Protein AF-A0A0K8QQX6-F1 (afdb_monomer)

Radius of gyration: 25.92 Å; Cα contacts (8 Å, |Δi|>4): 517; chains: 1; bounding box: 96×65×53 Å

pLDDT: mean 79.43, std 15.46, range [36.5, 96.12]

Foldseek 3Di:
DDDDDDDDDDDDDDDDDDDDWDKDFDADPLRFGQFIAGPVRDTPDGWDADLLFDTDPDQDDAQQGPSRFTQDSVVRWTCLAVFTHRSVVQWTPDFQLADQDPVVRPCPPRTHAQSVRSVVGHDNRSADPAEDDDPVSSVLVVVLLVLLCVFPLSVVLSVVNRPASAHEYEYEQPPPPAWAKDAPDDVCPPQLAGSYMYIHFHQPDQADAQFPVGDRGDHRSLRVQLRSQSRVCNRVRNADPACPPLDAQAAGSNRPRSLVSSQSSCVRVVHGHHRHDRHDDD

Sequence (282 aa):
MRTGIVFALLASAASFVRAETVVYYHTDALGSPVAVTDANRNVIERTRYAPYGDTLNRPLHEGPGYTGHVTDATTGLIYMQQRYYDPTLGLFLSVDPVAVDGKIGTNFNRYWYANENPYRFTDPDGRRIVVNGTDDFKKKAQADIKKIAEGRGGKVLVEKLEATKNIILITQDSNHDGNSTQASEGPSLNGGLGKGSTVSYDPESKVGGKDANGSRVRPAYVGLAHELGHARAIDIGRQSYDMGSGKPGTTPPSEIHSMANENMVRQEQNLPVRPSYYDDGH

Organism: NCBI:txid1475481

InterPro domains:
  IPR022385 Rhs repeat-associated core [TIGR03696] (49-126)
  IPR028208 Effector protein NleD-like [PF14891] (127-242)
  IPR050708 Type VI secretion system VgrG/RHS [PTHR32305] (20-210)
  IPR056823 Teneurin-like, YD-shell [PF25023] (19-118)

Secondary structure (DS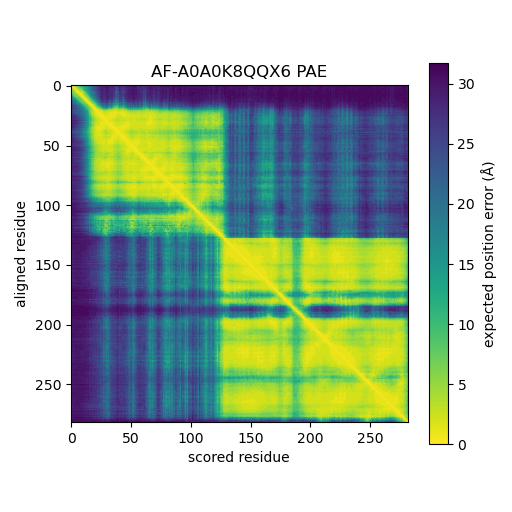SP, 8-state):
--PPPP----------------EEEEE-TTS-EEEEEETT--EEEE--B-TTS-B-SS---SEE-GGGPEEETTTTEEE-SSSEEETTTTEESS--SSPPBTTTTB-SSTTBSGGG-TTT---SSSS-EEEES-HHHHHHHHHHHHHHTTSHHHHHHHHHHHT-SSEEEEEE-SS-S--EEEESSGGGGTTS--SEEEEEE-TT--B-S--TTS--B--HHHHHHHHHHHHHHHHTT------TT--TT---TTTHHHHHHHHHHHHHTTPPP---SS----

Mean predicted aligned error: 15.2 Å

Nearest PDB structures (foldseek):
  6h6e-assembly1_F  TM=8.304E-01  e=2.259E-07  Photorhabdus luminescens
  8qja-assembly1_A  TM=8.512E-01  e=4.390E-06  Advenella mimigardefordensis DPN7
  8qja-assembly4_D  TM=8.651E-01  e=9.806E-06  Advenella mimigardefordensis DPN7
  8r54-assembly1_A  TM=8.198E-01  e=7.658E-06  Mus musculus
  6ske-assembly2_C  TM=8.025E-01  e=1.421E-05  Gallus gallus

Structure (mmCIF, N/CA/C/O backbone):
data_AF-A0A0K8QQX6-F1
#
_entry.id   AF-A0A0K8QQX6-F1
#
loop_
_atom_site.group_PDB
_atom_site.id
_atom_site.type_symbol
_atom_site.label_atom_id
_atom_site.label_alt_id
_atom_site.label_comp_id
_atom_site.label_asym_id
_atom_site.label_entity_id
_atom_site.label_seq_id
_atom_site.pdbx_PDB_ins_code
_atom_site.Cartn_x
_atom_site.Cartn_y
_atom_site.Cartn_z
_atom_site.occupancy
_atom_site.B_iso_or_equiv
_atom_site.auth_seq_id
_atom_site.auth_comp_id
_atom_site.auth_asym_id
_atom_site.auth_atom_id
_atom_site.pdbx_PDB_model_num
ATOM 1 N N . MET A 1 1 ? -75.236 41.330 -17.932 1.00 39.31 1 MET A N 1
ATOM 2 C CA . MET A 1 1 ? -73.907 41.583 -17.335 1.00 39.31 1 MET A CA 1
ATOM 3 C C . MET A 1 1 ? -73.501 40.338 -16.560 1.00 39.31 1 MET A C 1
ATOM 5 O O . MET A 1 1 ? -74.197 39.988 -15.620 1.00 39.31 1 MET A O 1
ATOM 9 N N . ARG A 1 2 ? -72.477 39.602 -17.010 1.00 38.75 2 ARG A N 1
ATOM 10 C CA . ARG A 1 2 ? -71.940 38.425 -16.304 1.00 38.75 2 ARG A CA 1
ATOM 11 C C . ARG A 1 2 ? -70.559 38.792 -15.766 1.00 38.75 2 ARG A C 1
ATOM 13 O O . ARG A 1 2 ? -69.633 38.966 -16.549 1.00 38.75 2 ARG A O 1
ATOM 20 N N . THR A 1 3 ? -70.449 38.951 -14.456 1.00 42.06 3 THR A N 1
ATOM 21 C CA . THR A 1 3 ? -69.189 39.104 -13.723 1.00 42.06 3 THR A CA 1
ATOM 22 C C . THR A 1 3 ? -68.613 37.713 -13.454 1.00 42.06 3 THR A C 1
ATOM 24 O O . THR A 1 3 ? -69.245 36.896 -12.790 1.00 42.06 3 THR A O 1
ATOM 27 N N . GLY A 1 4 ? -67.443 37.418 -14.022 1.00 39.81 4 GLY A N 1
ATOM 28 C CA . GLY A 1 4 ? -66.688 36.193 -13.750 1.00 39.81 4 GLY A CA 1
ATOM 29 C C . GLY A 1 4 ? -65.747 36.397 -12.565 1.00 39.81 4 GLY A C 1
ATOM 30 O O . GLY A 1 4 ? -64.998 37.370 -12.538 1.00 39.81 4 GLY A O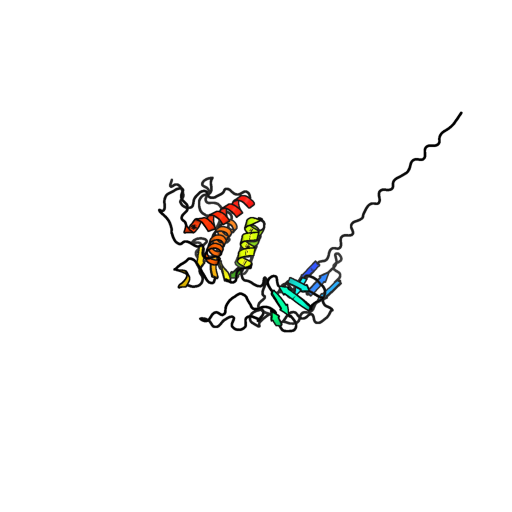 1
ATOM 31 N N . ILE A 1 5 ? -65.790 35.489 -11.591 1.00 45.38 5 ILE A N 1
ATOM 32 C CA . ILE A 1 5 ? -64.845 35.425 -10.471 1.00 45.38 5 ILE A CA 1
ATOM 33 C C . ILE A 1 5 ? -63.716 34.472 -10.875 1.00 45.38 5 ILE A C 1
ATOM 35 O O . ILE A 1 5 ? -63.972 33.319 -11.219 1.00 45.38 5 ILE A O 1
ATOM 39 N N . VAL A 1 6 ? -62.473 34.954 -10.845 1.00 40.66 6 VAL A N 1
ATOM 40 C CA . VAL A 1 6 ? -61.264 34.148 -11.065 1.00 40.66 6 VAL A CA 1
ATOM 41 C C . VAL A 1 6 ? -60.786 33.623 -9.711 1.00 40.66 6 VAL A C 1
ATOM 43 O O . VAL A 1 6 ? -60.445 34.411 -8.832 1.00 40.66 6 VAL A O 1
ATOM 46 N N . PHE A 1 7 ? -60.752 32.301 -9.537 1.00 44.19 7 PHE A N 1
ATOM 47 C CA . PHE A 1 7 ? -60.080 31.654 -8.408 1.00 44.19 7 PHE A CA 1
ATOM 48 C C . PHE A 1 7 ? -58.602 31.451 -8.760 1.00 44.19 7 PHE A C 1
ATOM 50 O O . PHE A 1 7 ? -58.276 30.674 -9.655 1.00 44.19 7 PHE A O 1
ATOM 57 N N . ALA A 1 8 ? -57.706 32.147 -8.060 1.00 48.91 8 ALA A N 1
ATOM 58 C CA . ALA A 1 8 ? -56.276 31.877 -8.124 1.00 48.91 8 ALA A CA 1
ATOM 59 C C . ALA A 1 8 ? -55.943 30.701 -7.191 1.00 48.91 8 ALA A C 1
ATOM 61 O O . ALA A 1 8 ? -56.131 30.787 -5.978 1.00 48.91 8 ALA A O 1
ATOM 62 N N . LEU A 1 9 ? -55.463 29.597 -7.764 1.00 45.00 9 LEU A N 1
ATOM 63 C CA . LEU A 1 9 ? -54.947 28.453 -7.017 1.00 45.00 9 LEU A CA 1
ATOM 64 C C . LEU A 1 9 ? -53.515 28.777 -6.558 1.00 45.00 9 LEU A C 1
ATOM 66 O O . LEU A 1 9 ? -52.594 28.838 -7.369 1.00 45.00 9 LEU A O 1
ATOM 70 N N . LEU A 1 10 ? -53.328 29.008 -5.258 1.00 49.44 10 LEU A N 1
ATOM 71 C CA . LEU A 1 10 ? -52.005 29.109 -4.639 1.00 49.44 10 LEU A CA 1
ATOM 72 C C . LEU A 1 10 ? -51.426 27.698 -4.478 1.00 49.44 10 LEU A C 1
ATOM 74 O O . LEU A 1 10 ? -51.828 26.947 -3.594 1.00 49.44 10 LEU A O 1
ATOM 78 N N . ALA A 1 11 ? -50.478 27.337 -5.340 1.00 54.88 11 ALA A N 1
ATOM 79 C CA . ALA A 1 11 ? -49.645 26.157 -5.148 1.00 54.88 11 ALA A CA 1
ATOM 80 C C . ALA A 1 11 ? -48.600 26.456 -4.059 1.00 54.88 11 ALA A C 1
ATOM 82 O O . ALA A 1 11 ? -47.677 27.240 -4.280 1.00 54.88 11 ALA A O 1
ATOM 83 N N . SER A 1 12 ? -48.736 25.856 -2.874 1.00 58.06 12 SER A N 1
ATOM 84 C CA . SER A 1 12 ? -47.686 25.909 -1.854 1.00 58.06 12 SER A CA 1
ATOM 85 C C . SER A 1 12 ? -46.542 24.975 -2.250 1.00 58.06 12 SER A C 1
ATOM 87 O O . SER A 1 12 ? -46.711 23.754 -2.264 1.00 58.06 12 SER A O 1
ATOM 89 N N . ALA A 1 13 ? -45.370 25.529 -2.551 1.00 59.47 13 ALA A N 1
ATOM 90 C CA . ALA A 1 13 ? -44.146 24.747 -2.648 1.00 59.47 13 ALA A CA 1
ATOM 91 C C . ALA A 1 13 ? -43.755 24.266 -1.239 1.00 59.47 13 ALA A C 1
ATOM 93 O O . ALA A 1 13 ? -43.436 25.075 -0.370 1.00 59.47 13 ALA A O 1
ATOM 94 N N . ALA A 1 14 ? -43.815 22.957 -0.993 1.00 59.31 14 ALA A N 1
ATOM 95 C CA . ALA A 1 14 ? -43.290 22.370 0.233 1.00 59.31 14 ALA A CA 1
ATOM 96 C C . ALA A 1 14 ? -41.757 22.343 0.157 1.00 59.31 14 ALA A C 1
ATOM 98 O O . ALA A 1 14 ? -41.178 21.649 -0.680 1.00 59.31 14 ALA A O 1
ATOM 99 N N . SER A 1 15 ? -41.094 23.106 1.023 1.00 61.47 15 SER A N 1
ATOM 100 C CA . SER A 1 15 ? -39.642 23.048 1.183 1.00 61.47 15 SER A CA 1
ATOM 101 C C . SER A 1 15 ? -39.258 21.742 1.879 1.00 61.47 15 SER A C 1
ATOM 103 O O . SER A 1 15 ? -39.590 21.536 3.045 1.00 61.47 15 SER A O 1
ATOM 105 N N . PHE A 1 16 ? -38.541 20.860 1.185 1.00 61.56 16 PHE A N 1
ATOM 106 C CA . PHE A 1 16 ? -37.921 19.694 1.810 1.00 61.56 16 PHE A CA 1
ATOM 107 C C . PHE A 1 16 ? -36.722 20.159 2.642 1.00 61.56 16 PHE A C 1
ATOM 109 O O . PHE A 1 16 ? -35.679 20.519 2.099 1.00 61.56 16 PHE A O 1
ATOM 116 N N . VAL A 1 17 ? -36.864 20.166 3.967 1.00 62.12 17 VAL A N 1
ATOM 117 C CA . VAL A 1 17 ? -35.729 20.368 4.873 1.00 62.12 17 VAL A CA 1
ATOM 118 C C . VAL A 1 17 ? -34.965 19.049 4.951 1.00 62.12 17 VAL A C 1
ATOM 120 O O . VAL A 1 17 ? -35.488 18.048 5.439 1.00 62.12 17 VAL A O 1
ATOM 123 N N . ARG A 1 18 ? -33.728 19.029 4.449 1.00 63.59 18 ARG A N 1
ATOM 124 C CA . ARG A 1 18 ? -32.828 17.886 4.618 1.00 63.59 18 ARG A CA 1
ATOM 125 C C . ARG A 1 18 ? -32.271 17.942 6.038 1.00 63.59 18 ARG A C 1
ATOM 127 O O . ARG A 1 18 ? -31.462 18.812 6.341 1.00 63.59 18 ARG A O 1
ATOM 134 N N . ALA A 1 19 ? -32.731 17.052 6.912 1.00 69.94 19 ALA A N 1
ATOM 135 C CA . ALA A 1 19 ? -32.110 16.877 8.217 1.00 69.94 19 ALA A CA 1
ATOM 136 C C . ALA A 1 19 ? -30.745 16.205 8.012 1.00 69.94 19 ALA A C 1
ATOM 138 O O . ALA A 1 19 ? -30.668 15.087 7.504 1.00 69.94 19 ALA A O 1
ATOM 139 N N . GLU A 1 20 ? -29.671 16.909 8.352 1.00 77.19 20 GLU A N 1
ATOM 140 C CA . GLU A 1 20 ? -28.314 16.372 8.340 1.00 77.19 20 GLU A CA 1
ATOM 141 C C . GLU A 1 20 ? -27.950 15.936 9.759 1.00 77.19 20 GLU A C 1
ATOM 143 O O . GLU A 1 20 ? -28.053 16.714 10.708 1.00 77.19 20 GLU A O 1
ATOM 148 N N . THR A 1 21 ? -27.567 14.671 9.922 1.00 83.31 21 THR A N 1
ATOM 149 C CA . THR A 1 21 ? -27.086 14.139 11.199 1.00 83.31 21 THR A CA 1
ATOM 150 C C . THR A 1 21 ? -25.583 13.947 11.100 1.00 83.31 21 THR A C 1
ATOM 152 O O . THR A 1 21 ? -25.110 13.122 10.322 1.00 83.31 21 THR A O 1
ATOM 155 N N . VAL A 1 22 ? -24.837 14.720 11.889 1.00 87.31 22 VAL A N 1
ATOM 156 C CA . VAL A 1 22 ? -23.378 14.623 11.977 1.00 87.31 22 VAL A CA 1
ATOM 157 C C . VAL A 1 22 ? -23.011 13.817 13.218 1.00 87.31 22 VAL A C 1
ATOM 159 O O . VAL A 1 22 ? -23.448 14.138 14.326 1.00 87.31 22 VAL A O 1
ATOM 162 N N . VAL A 1 23 ? -22.190 12.788 13.026 1.00 91.81 23 VAL A N 1
ATOM 163 C CA . VAL A 1 23 ? -21.609 11.974 14.097 1.00 91.81 23 VAL A CA 1
ATOM 164 C C . VAL A 1 23 ? -20.095 11.904 13.932 1.00 91.81 23 VAL A C 1
ATOM 166 O O . VAL A 1 23 ? -19.578 11.977 12.817 1.00 91.81 23 VAL A O 1
ATOM 169 N N . TYR A 1 24 ? -19.384 11.756 15.044 1.00 90.12 24 TYR A N 1
ATOM 170 C CA . TYR A 1 24 ? -17.928 11.660 15.078 1.00 90.12 24 TYR A CA 1
ATOM 171 C C . TYR A 1 24 ? -17.517 10.320 15.670 1.00 90.12 24 TYR A C 1
ATOM 173 O O . TYR A 1 24 ? -17.918 9.987 16.787 1.00 90.12 24 TYR A O 1
ATOM 181 N N . TYR A 1 25 ? -16.704 9.574 14.927 1.00 92.06 25 TYR A N 1
ATOM 182 C CA . TYR A 1 25 ? -16.152 8.296 15.357 1.00 92.06 25 TYR A CA 1
ATOM 183 C C . TYR A 1 25 ? -14.806 8.499 16.048 1.00 92.06 25 TYR A C 1
ATOM 185 O O . TYR A 1 25 ? -13.924 9.180 15.528 1.00 92.06 25 TYR A O 1
ATOM 193 N N . HIS A 1 26 ? -14.648 7.869 17.208 1.00 89.81 26 HIS A N 1
ATOM 194 C CA . HIS A 1 26 ? -13.404 7.828 17.970 1.00 89.81 26 HIS A CA 1
ATOM 195 C C . HIS A 1 26 ? -12.886 6.398 17.945 1.00 89.81 26 HIS A C 1
ATOM 197 O O . HIS A 1 26 ? -13.594 5.483 18.374 1.00 89.81 26 HIS A O 1
ATOM 203 N N . THR A 1 27 ? -11.675 6.201 17.434 1.00 90.19 27 THR A N 1
ATOM 204 C CA . THR A 1 27 ? -11.112 4.867 17.214 1.00 90.19 27 THR A CA 1
ATOM 205 C C . THR A 1 27 ? -10.043 4.509 18.238 1.00 90.19 27 THR A C 1
ATOM 207 O O . THR A 1 27 ? -9.415 5.384 18.836 1.00 90.19 27 THR A O 1
ATOM 210 N N . ASP A 1 28 ? -9.822 3.212 18.431 1.00 83.94 28 ASP A N 1
ATOM 211 C CA . ASP A 1 28 ? -8.623 2.706 19.096 1.00 83.94 28 ASP A CA 1
ATOM 212 C C . ASP A 1 28 ? -7.386 2.762 18.174 1.00 83.94 28 ASP A C 1
ATOM 214 O O . ASP A 1 28 ? -7.436 3.273 17.050 1.00 83.94 28 ASP A O 1
ATOM 218 N N . ALA A 1 29 ? -6.258 2.237 18.661 1.00 75.50 29 ALA A N 1
ATOM 219 C CA . ALA A 1 29 ? -4.993 2.197 17.926 1.00 75.50 29 ALA A CA 1
ATOM 220 C C . ALA A 1 29 ? -5.027 1.305 16.670 1.00 75.50 29 ALA A C 1
ATOM 222 O O . ALA A 1 29 ? -4.180 1.468 15.796 1.00 75.50 29 ALA A O 1
ATOM 223 N N . LEU A 1 30 ? -5.983 0.375 16.579 1.00 76.12 30 LEU A N 1
ATOM 224 C CA . LEU A 1 30 ? -6.175 -0.502 15.424 1.00 76.12 30 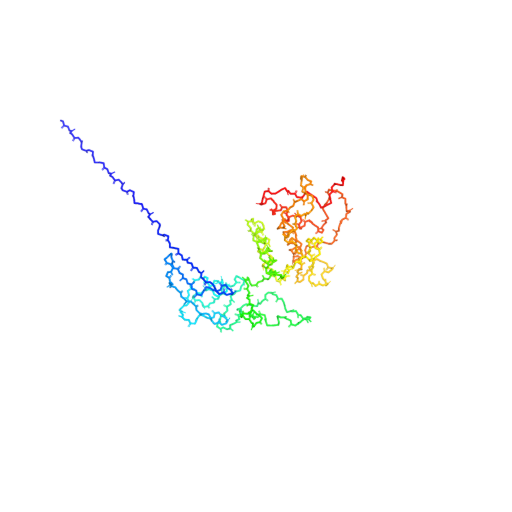LEU A CA 1
ATOM 225 C C . LEU A 1 30 ? -7.188 0.073 14.423 1.00 76.12 30 LEU A C 1
ATOM 227 O O . LEU A 1 30 ? -7.402 -0.521 13.371 1.00 76.12 30 LEU A O 1
ATOM 231 N N . GLY A 1 31 ? -7.812 1.214 14.737 1.00 83.56 31 GLY A N 1
ATOM 232 C CA . GLY A 1 31 ? -8.832 1.845 13.904 1.00 83.56 31 GLY A CA 1
ATOM 233 C C . GLY A 1 31 ? -10.264 1.395 14.206 1.00 83.56 31 GLY A C 1
ATOM 234 O O . GLY A 1 31 ? -11.183 1.824 13.513 1.00 83.56 31 GLY A O 1
ATOM 235 N N . SER A 1 32 ? -10.495 0.585 15.244 1.00 90.19 32 SER A N 1
ATOM 236 C CA . SER A 1 32 ? -11.846 0.144 15.615 1.00 90.19 32 SER A CA 1
ATOM 237 C C . SER A 1 32 ? -12.620 1.286 16.287 1.00 90.19 32 SER A C 1
ATOM 239 O O . SER A 1 32 ? -12.108 1.855 17.255 1.00 90.19 32 SER A O 1
ATOM 241 N N . PRO A 1 33 ? -13.855 1.626 15.872 1.00 93.12 33 PRO A N 1
ATOM 242 C CA . PRO A 1 33 ? -14.660 2.635 16.553 1.00 93.12 33 PRO A CA 1
ATOM 243 C C . PRO A 1 33 ? -15.066 2.192 17.963 1.00 93.12 33 PRO A C 1
ATOM 245 O O . PRO A 1 33 ? -15.843 1.251 18.130 1.00 93.12 33 PRO A O 1
ATOM 248 N N . VAL A 1 34 ? -14.562 2.887 18.984 1.00 94.81 34 VAL A N 1
ATOM 249 C CA . VAL A 1 34 ? -14.811 2.594 20.410 1.00 94.81 34 VAL A CA 1
ATOM 250 C C . VAL A 1 34 ? -15.771 3.583 21.067 1.00 94.81 34 VAL A C 1
ATOM 252 O O . VAL A 1 34 ? -16.354 3.285 22.114 1.00 94.81 34 VAL A O 1
ATOM 255 N N . ALA A 1 35 ? -15.975 4.752 20.459 1.00 94.06 35 ALA A N 1
ATOM 256 C CA . ALA A 1 35 ? -17.025 5.681 20.849 1.00 94.06 35 ALA A CA 1
ATOM 257 C C . ALA A 1 35 ? -17.548 6.469 19.645 1.00 94.06 35 ALA A C 1
ATOM 259 O O . ALA A 1 35 ? -16.798 6.765 18.715 1.00 94.06 35 ALA A O 1
ATOM 260 N N . VAL A 1 36 ? -18.819 6.860 19.707 1.00 93.38 36 VAL A N 1
ATOM 261 C CA . VAL A 1 36 ? -19.436 7.783 18.749 1.00 93.38 36 VAL A CA 1
ATOM 262 C C . VAL A 1 36 ? -20.033 8.952 19.517 1.00 93.38 36 VAL A C 1
ATOM 264 O O . VAL A 1 36 ? -20.685 8.751 20.546 1.00 93.38 36 VAL A O 1
ATOM 267 N N . THR A 1 37 ? -19.801 10.174 19.038 1.00 95.31 37 THR A N 1
ATOM 268 C CA . THR A 1 37 ? -20.383 11.393 19.617 1.00 95.31 37 THR A CA 1
ATOM 269 C C . THR A 1 37 ? -21.230 12.162 18.614 1.00 95.31 37 THR A C 1
ATOM 271 O O . THR A 1 37 ? -20.901 12.195 17.429 1.00 95.31 37 THR A O 1
ATOM 274 N N . ASP A 1 38 ? -22.283 12.822 19.092 1.00 95.12 38 ASP A N 1
ATOM 275 C CA . ASP A 1 38 ? -23.071 13.768 18.296 1.00 95.12 38 ASP A CA 1
ATOM 276 C C . ASP A 1 38 ? -22.352 15.126 18.121 1.00 95.12 38 ASP A C 1
ATOM 278 O O . ASP A 1 38 ? -21.269 15.366 18.669 1.00 95.12 38 ASP A O 1
ATOM 282 N N . ALA A 1 39 ? -22.971 16.047 17.375 1.00 93.50 39 ALA A N 1
ATOM 283 C CA . ALA A 1 39 ? -22.477 17.415 17.181 1.00 93.50 39 ALA A CA 1
ATOM 284 C C . ALA A 1 39 ? -22.345 18.240 18.476 1.00 93.50 39 ALA A C 1
ATOM 286 O O . ALA A 1 39 ? -21.553 19.181 18.531 1.00 93.50 39 ALA A O 1
ATOM 287 N N . ASN A 1 40 ? -23.066 17.864 19.532 1.00 93.94 40 ASN A N 1
ATOM 288 C CA . ASN A 1 40 ? -23.006 18.497 20.848 1.00 93.94 40 ASN A CA 1
ATOM 289 C C . ASN A 1 40 ? -21.967 17.838 21.771 1.00 93.94 40 ASN A C 1
ATOM 291 O O . ASN A 1 40 ? -21.861 18.219 22.936 1.00 93.94 40 ASN A O 1
ATOM 295 N N . ARG A 1 41 ? -21.165 16.895 21.250 1.00 91.88 41 ARG A N 1
ATOM 296 C CA . ARG A 1 41 ? -20.141 16.122 21.974 1.00 91.88 41 ARG A CA 1
ATOM 297 C C . ARG A 1 41 ? -20.713 15.151 23.008 1.00 91.88 41 ARG A C 1
ATOM 299 O O . ARG A 1 41 ? -19.963 14.649 23.848 1.00 91.88 41 ARG A O 1
ATOM 306 N N . ASN A 1 42 ? -22.005 14.844 22.946 1.00 95.56 42 ASN A N 1
ATOM 307 C CA . ASN A 1 42 ? -22.578 13.792 23.773 1.00 95.56 42 ASN A CA 1
ATOM 308 C C . ASN A 1 42 ? -22.160 12.439 23.212 1.00 95.56 42 ASN A C 1
ATOM 310 O O . ASN A 1 42 ? -22.211 12.220 22.002 1.00 95.56 42 ASN A O 1
ATOM 314 N N . VAL A 1 43 ? -21.769 11.517 24.090 1.00 95.50 43 VAL A N 1
ATOM 315 C CA . VAL A 1 43 ? -21.475 10.138 23.695 1.00 95.50 43 VAL A CA 1
ATOM 316 C C . VAL A 1 43 ? -22.792 9.422 23.436 1.00 95.50 43 VAL A C 1
ATOM 318 O O . VAL A 1 43 ? -23.561 9.192 24.366 1.00 95.50 43 VAL A O 1
ATOM 321 N N . ILE A 1 44 ? -23.026 9.067 22.177 1.00 94.56 44 ILE A N 1
ATOM 322 C CA . ILE A 1 44 ? -24.229 8.353 21.739 1.00 94.56 44 ILE A CA 1
ATOM 323 C C . ILE A 1 44 ? -23.993 6.843 21.632 1.00 94.56 44 ILE A C 1
ATOM 325 O O . ILE A 1 44 ? -24.947 6.074 21.643 1.00 94.56 44 ILE A O 1
ATOM 329 N N . GLU A 1 45 ? -22.731 6.406 21.589 1.00 93.06 45 GLU A N 1
ATOM 330 C CA . GLU A 1 45 ? -22.371 4.990 21.525 1.00 93.06 45 GLU A CA 1
ATOM 331 C C . GLU A 1 45 ? -21.002 4.719 22.160 1.00 93.06 45 GLU A C 1
ATOM 333 O O . GLU A 1 45 ? -20.082 5.538 22.062 1.00 93.06 45 GLU A O 1
ATOM 338 N N . ARG A 1 46 ? -20.850 3.544 22.784 1.00 95.00 46 ARG A N 1
ATOM 339 C CA . ARG A 1 46 ? -19.554 2.990 23.199 1.00 95.00 46 ARG A CA 1
ATOM 340 C C . ARG A 1 46 ? -19.457 1.515 22.844 1.00 95.00 46 ARG A C 1
ATOM 342 O O . ARG A 1 46 ? -20.334 0.737 23.219 1.00 95.00 46 ARG A O 1
ATOM 349 N N . THR A 1 47 ? -18.332 1.128 22.258 1.00 94.56 47 THR A N 1
ATOM 350 C CA . THR A 1 47 ? -18.062 -0.255 21.856 1.00 94.56 47 THR A CA 1
ATOM 351 C C . THR A 1 47 ? -16.795 -0.765 22.520 1.00 94.56 47 THR A C 1
ATOM 353 O O . THR A 1 47 ? -15.788 -0.062 22.592 1.00 94.56 47 THR A O 1
ATOM 356 N N . ARG A 1 48 ? -16.850 -1.997 23.020 1.00 93.19 48 ARG A N 1
ATOM 357 C CA . ARG A 1 48 ? -15.711 -2.752 23.538 1.00 93.19 48 ARG A CA 1
ATOM 358 C C . ARG A 1 48 ? -15.550 -3.999 22.686 1.00 93.19 48 ARG A C 1
ATOM 360 O O . ARG A 1 48 ? -16.485 -4.793 22.604 1.00 93.19 48 ARG A O 1
ATOM 367 N N . TYR A 1 49 ? -14.370 -4.161 22.106 1.00 91.06 49 TYR A N 1
ATOM 368 C CA . TYR A 1 49 ? -14.014 -5.342 21.331 1.00 91.06 49 TYR A CA 1
ATOM 369 C C . TYR A 1 49 ? -13.147 -6.281 22.171 1.00 91.06 49 TYR A C 1
ATOM 371 O O . TYR A 1 49 ? -12.304 -5.836 22.955 1.00 91.06 49 TYR A O 1
ATOM 379 N N . ALA A 1 50 ? -13.350 -7.581 22.002 1.00 88.62 50 ALA A N 1
ATOM 380 C CA . ALA A 1 50 ? -12.388 -8.600 22.383 1.00 88.62 50 ALA A CA 1
ATOM 381 C C . ALA A 1 50 ? -11.119 -8.472 21.518 1.00 88.62 50 ALA A C 1
ATOM 383 O O . ALA A 1 50 ? -11.162 -7.831 20.464 1.00 88.62 50 ALA A O 1
ATOM 384 N N . PRO A 1 51 ? -10.000 -9.124 21.892 1.00 83.00 51 PRO A N 1
ATOM 385 C CA . PRO A 1 51 ? -8.773 -9.076 21.099 1.00 83.00 51 PRO A CA 1
ATOM 386 C C . PRO A 1 51 ? -8.971 -9.460 19.631 1.00 83.00 51 PRO A C 1
ATOM 388 O O . PRO A 1 51 ? -8.337 -8.854 18.780 1.00 83.00 51 PRO A O 1
ATOM 391 N N . TYR A 1 52 ? -9.868 -10.409 19.347 1.00 85.31 52 TYR A N 1
ATOM 392 C CA . TYR A 1 52 ? -10.191 -10.899 18.003 1.00 85.31 52 TYR A CA 1
ATOM 393 C C . TYR A 1 52 ? -11.428 -10.230 17.374 1.00 85.31 52 TYR A C 1
ATOM 395 O O . TYR A 1 52 ? -11.875 -10.654 16.317 1.00 85.31 52 TYR A O 1
ATOM 403 N N . GLY A 1 53 ? -11.965 -9.166 17.973 1.00 89.38 53 GLY A N 1
ATOM 404 C CA . GLY A 1 53 ? -13.003 -8.339 17.347 1.00 89.38 53 GLY A CA 1
ATOM 405 C C . GLY A 1 53 ? -14.442 -8.628 17.758 1.00 89.38 53 GLY A C 1
ATOM 406 O O . GLY A 1 53 ? -15.331 -7.879 17.357 1.00 89.38 53 GLY A O 1
ATOM 407 N N . ASP A 1 54 ? -14.680 -9.630 18.608 1.00 90.19 54 ASP A N 1
ATOM 408 C CA . ASP A 1 54 ? -16.008 -9.876 19.180 1.00 90.19 54 ASP A CA 1
ATOM 409 C C . ASP A 1 54 ? -16.497 -8.647 19.956 1.00 90.19 54 ASP A C 1
ATOM 411 O O . ASP A 1 54 ? -15.778 -8.091 20.790 1.00 90.19 54 ASP A O 1
ATOM 415 N N . THR A 1 55 ? -17.729 -8.210 19.703 1.00 92.44 55 THR A N 1
ATOM 416 C CA . THR A 1 55 ? -18.306 -7.058 20.407 1.00 92.44 55 THR A CA 1
ATOM 417 C C . THR A 1 55 ? -18.883 -7.497 21.751 1.00 92.44 55 THR A C 1
ATOM 419 O O . THR A 1 55 ? -19.777 -8.332 21.814 1.00 92.44 55 THR A O 1
ATOM 422 N N . LEU A 1 56 ? -18.383 -6.920 22.847 1.00 91.69 56 LEU A N 1
ATOM 423 C CA . LEU A 1 56 ? -18.612 -7.447 24.199 1.00 91.69 56 LEU A CA 1
ATOM 424 C C . LEU A 1 56 ? -19.743 -6.771 24.977 1.00 91.69 56 LEU A C 1
ATOM 426 O O . LEU A 1 56 ? -20.208 -7.308 25.980 1.00 91.69 56 LEU A O 1
ATOM 430 N N . ASN A 1 57 ? -20.133 -5.554 24.601 1.00 92.75 57 ASN A N 1
ATOM 431 C CA . ASN A 1 57 ? -20.960 -4.694 25.456 1.00 92.75 57 ASN A CA 1
ATOM 432 C C . ASN A 1 57 ? -22.212 -4.140 24.771 1.00 92.75 57 ASN A C 1
ATOM 434 O O . ASN A 1 57 ? -22.874 -3.275 25.346 1.00 92.75 57 ASN A O 1
ATOM 438 N N . ARG A 1 58 ? -22.507 -4.588 23.549 1.00 87.12 58 ARG A N 1
ATOM 439 C CA . ARG A 1 58 ? -23.680 -4.173 22.779 1.00 87.12 58 ARG A CA 1
ATOM 440 C C . ARG A 1 58 ? -23.998 -5.176 21.660 1.00 87.12 58 ARG A C 1
ATOM 442 O O . ARG A 1 58 ? -23.110 -5.944 21.293 1.00 87.12 58 ARG A O 1
ATOM 449 N N . PRO A 1 59 ? -25.221 -5.156 21.104 1.00 88.44 59 PRO A N 1
ATOM 450 C CA . PRO A 1 59 ? -25.535 -5.875 19.873 1.00 88.44 59 PRO A CA 1
ATOM 451 C C . PRO A 1 59 ? -24.662 -5.418 18.700 1.00 88.44 59 PRO A C 1
ATOM 453 O O . PRO A 1 59 ? -24.185 -4.280 18.678 1.00 88.44 59 PRO A O 1
ATOM 456 N N . LEU A 1 60 ? -24.482 -6.297 17.714 1.00 89.25 60 LEU A N 1
ATOM 457 C CA . LEU A 1 60 ? -23.826 -5.941 16.459 1.00 89.25 60 LEU A CA 1
ATOM 458 C C . LEU A 1 60 ? -24.705 -4.983 15.652 1.00 89.25 60 LEU A C 1
ATOM 460 O O . LEU A 1 60 ? -25.933 -5.079 15.658 1.00 89.25 60 LEU A O 1
ATOM 464 N N . HIS A 1 61 ? -24.050 -4.072 14.943 1.00 88.50 61 HIS A N 1
ATOM 465 C CA . HIS A 1 61 ? -24.686 -3.146 14.021 1.00 88.50 61 HIS A CA 1
ATOM 466 C C . HIS A 1 61 ? -23.982 -3.212 12.676 1.00 88.50 61 HIS A C 1
ATOM 468 O O . HIS A 1 61 ? -22.767 -3.390 12.616 1.00 88.50 61 HIS A O 1
ATOM 474 N N . GLU A 1 62 ? -24.765 -3.065 11.613 1.00 91.88 62 GLU A N 1
ATOM 475 C CA . GLU A 1 62 ? -24.249 -3.031 10.253 1.00 91.88 62 GLU A CA 1
ATOM 476 C C . GLU A 1 62 ? -23.342 -1.808 10.062 1.00 91.88 62 GLU A C 1
ATOM 478 O O . GLU A 1 62 ? -23.707 -0.694 10.452 1.00 91.88 62 GLU A O 1
ATOM 483 N N . GLY A 1 63 ? -22.185 -2.001 9.426 1.00 88.19 63 GLY A N 1
ATOM 484 C CA . GLY A 1 63 ? -21.271 -0.913 9.073 1.00 88.19 63 GLY A CA 1
ATOM 485 C C . GLY A 1 63 ? -19.901 -0.984 9.758 1.00 88.19 63 GLY A C 1
ATOM 486 O O . GLY A 1 63 ? -19.506 -2.042 10.246 1.00 88.19 63 GLY A O 1
ATOM 487 N N . PRO A 1 64 ? -19.123 0.116 9.751 1.00 88.75 64 PRO A N 1
ATOM 488 C CA . PRO A 1 64 ? -17.741 0.112 10.233 1.00 88.75 64 PRO A CA 1
ATOM 489 C C . PRO A 1 64 ? -17.618 -0.334 11.696 1.00 88.75 64 PRO A C 1
ATOM 491 O O . PRO A 1 64 ? -18.272 0.218 12.582 1.00 88.75 64 PRO A O 1
ATOM 494 N N . GLY A 1 65 ? -16.745 -1.305 11.946 1.00 91.62 65 GLY A N 1
ATOM 495 C CA . GLY A 1 65 ? -16.520 -1.922 13.247 1.00 91.62 65 GLY A CA 1
ATOM 496 C C . GLY A 1 65 ? -15.047 -2.236 13.479 1.00 91.62 65 GLY A C 1
ATOM 497 O O . GLY A 1 65 ? -14.180 -1.378 13.306 1.00 91.62 65 GLY A O 1
ATOM 498 N N . TYR A 1 66 ? -14.759 -3.456 13.924 1.00 91.94 66 TYR A N 1
ATOM 499 C CA . TYR A 1 66 ? -13.411 -3.873 14.303 1.00 91.94 66 TYR A CA 1
ATOM 500 C C . TYR A 1 66 ? -12.379 -3.580 13.201 1.00 91.94 66 TYR A C 1
ATOM 502 O O . TYR A 1 66 ? -12.620 -3.856 12.026 1.00 91.94 66 TYR A O 1
ATOM 510 N N . THR A 1 67 ? -11.268 -2.955 13.601 1.00 87.50 67 THR A N 1
ATOM 511 C CA . THR A 1 67 ? -10.156 -2.503 12.742 1.00 87.50 67 THR A CA 1
ATOM 512 C C . THR A 1 67 ? -10.557 -1.662 11.522 1.00 87.50 67 THR A C 1
ATOM 514 O O . THR A 1 67 ? -9.790 -1.523 10.572 1.00 87.50 67 THR A O 1
ATOM 517 N N . GLY A 1 68 ? -11.744 -1.044 11.566 1.00 86.25 68 GLY A N 1
ATOM 518 C CA . GLY A 1 68 ? -12.283 -0.195 10.501 1.00 86.25 68 GLY A CA 1
ATOM 519 C C . GLY A 1 68 ? -13.016 -0.955 9.391 1.00 86.25 68 GLY A C 1
ATOM 520 O O . GLY A 1 68 ? -13.529 -0.322 8.467 1.00 86.25 68 GLY A O 1
ATOM 521 N N . HIS A 1 69 ? -13.107 -2.283 9.484 1.00 87.62 69 HIS A N 1
ATOM 522 C CA . HIS A 1 69 ? -13.798 -3.124 8.507 1.00 87.62 69 HIS A CA 1
ATOM 523 C C . HIS A 1 69 ? -15.310 -3.136 8.707 1.00 87.62 69 HIS A C 1
ATOM 525 O O . HIS A 1 69 ? -15.822 -2.738 9.753 1.00 87.62 69 HIS A O 1
ATOM 531 N N . VAL A 1 70 ? -16.044 -3.590 7.693 1.00 90.19 70 VAL A N 1
ATOM 532 C CA . VAL A 1 70 ? -17.510 -3.616 7.737 1.00 90.19 70 VAL A CA 1
ATOM 533 C C . VAL A 1 70 ? -17.982 -4.845 8.506 1.00 90.19 70 VAL A C 1
ATOM 535 O O . VAL A 1 70 ? -17.709 -5.974 8.112 1.00 90.19 70 VAL A O 1
ATOM 538 N N . THR A 1 71 ? -18.715 -4.617 9.589 1.00 92.81 71 THR A N 1
ATOM 539 C CA . THR A 1 71 ? -19.480 -5.642 10.300 1.00 92.81 71 THR A CA 1
ATOM 540 C C . THR A 1 71 ? -20.762 -5.923 9.528 1.00 92.81 71 THR A C 1
ATOM 542 O O . THR A 1 71 ? -21.538 -4.997 9.282 1.00 92.81 71 THR A O 1
ATOM 545 N N . ASP A 1 72 ? -20.984 -7.191 9.193 1.00 91.62 72 ASP A N 1
ATOM 546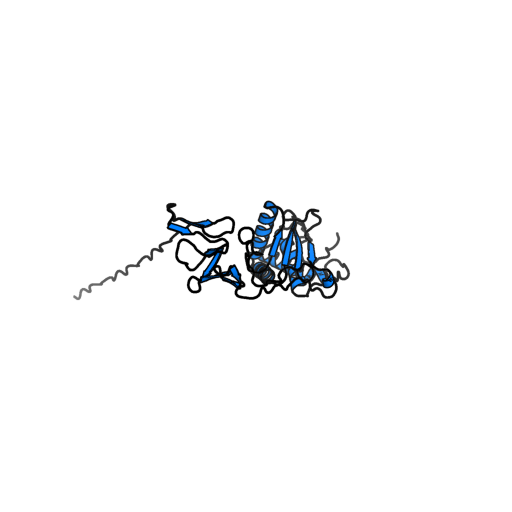 C CA . ASP A 1 72 ? -22.283 -7.712 8.778 1.00 91.62 72 ASP A CA 1
ATOM 547 C C . ASP A 1 72 ? -23.004 -8.208 10.035 1.00 91.62 72 ASP A C 1
ATOM 549 O O . ASP A 1 72 ? -22.696 -9.267 10.590 1.00 91.62 72 ASP A O 1
ATOM 553 N N . ALA A 1 73 ? -23.956 -7.417 10.524 1.00 90.38 73 ALA A N 1
ATOM 554 C CA . ALA A 1 73 ? -24.668 -7.729 11.759 1.00 90.38 73 ALA A CA 1
ATOM 555 C C . ALA A 1 73 ? -25.646 -8.901 11.605 1.00 90.38 73 ALA A C 1
ATOM 557 O O . ALA A 1 73 ? -26.069 -9.474 12.609 1.00 90.38 73 ALA A O 1
ATOM 558 N N . THR A 1 74 ? -26.005 -9.263 10.369 1.00 90.19 74 THR A N 1
ATOM 559 C CA . THR A 1 74 ? -26.905 -10.389 10.092 1.00 90.19 74 THR A CA 1
ATOM 560 C C . THR A 1 74 ? -26.182 -11.713 10.288 1.00 90.19 74 THR A C 1
ATOM 562 O O . THR A 1 74 ? -26.755 -12.654 10.837 1.00 90.19 74 THR A O 1
ATOM 565 N N . THR A 1 75 ? -24.928 -11.791 9.842 1.00 90.19 75 THR A N 1
ATOM 566 C CA . THR A 1 75 ? -24.121 -13.016 9.924 1.00 90.19 75 THR A CA 1
ATOM 567 C C . THR A 1 75 ? -23.185 -13.045 11.129 1.00 90.19 75 THR A C 1
ATOM 569 O O . THR A 1 75 ? -22.757 -14.123 11.533 1.00 90.19 75 THR A O 1
ATOM 572 N N . GLY A 1 76 ? -22.874 -11.887 11.714 1.00 89.25 76 GLY A N 1
ATOM 573 C CA . GLY A 1 76 ? -21.864 -11.747 12.763 1.00 89.25 76 GLY A CA 1
ATOM 574 C C . GLY A 1 76 ? -20.429 -11.707 12.235 1.00 89.25 76 GLY A C 1
ATOM 575 O O . GLY A 1 76 ? -19.485 -11.681 13.022 1.00 89.25 76 GLY A O 1
ATOM 576 N N . LEU A 1 77 ? -20.257 -11.701 10.913 1.00 90.94 77 LEU A N 1
ATOM 577 C CA . LEU A 1 77 ? -18.957 -11.716 10.259 1.00 90.94 77 LEU A CA 1
ATOM 578 C C . LEU A 1 77 ? -18.453 -10.304 9.980 1.00 90.94 77 LEU A C 1
ATOM 580 O O . LEU A 1 77 ? -19.208 -9.333 9.910 1.00 90.94 77 LEU A O 1
ATOM 584 N N . ILE A 1 78 ? -17.148 -10.205 9.759 1.00 89.00 78 ILE A N 1
ATOM 585 C CA . ILE A 1 78 ? -16.482 -8.958 9.403 1.00 89.00 78 ILE A CA 1
ATOM 586 C C . ILE A 1 78 ? -15.952 -9.088 7.984 1.00 89.00 78 ILE A C 1
ATOM 588 O O . ILE A 1 78 ? -15.114 -9.942 7.684 1.00 89.00 78 ILE A O 1
ATOM 592 N N . TYR A 1 79 ? -16.454 -8.242 7.094 1.00 85.31 79 TYR A N 1
ATOM 593 C CA . TYR A 1 79 ? -15.989 -8.158 5.724 1.00 85.31 79 TYR A CA 1
ATOM 594 C C . TYR A 1 79 ? -14.700 -7.339 5.666 1.00 85.31 79 TYR A C 1
ATOM 596 O O . TYR A 1 79 ? -14.720 -6.107 5.692 1.00 85.31 79 TYR A O 1
ATOM 604 N N . MET A 1 80 ? -13.574 -8.042 5.549 1.00 85.62 80 MET A N 1
ATOM 605 C CA . MET A 1 80 ? -12.236 -7.460 5.423 1.00 85.62 80 MET A CA 1
ATOM 606 C C . MET A 1 80 ? -11.821 -7.355 3.953 1.00 85.62 80 MET A C 1
ATOM 608 O O . MET A 1 80 ? -10.723 -7.747 3.565 1.00 85.62 80 MET A O 1
ATOM 612 N N . GLN A 1 81 ? -12.748 -6.871 3.119 1.00 78.50 81 GLN A N 1
ATOM 613 C CA . GLN A 1 81 ? -12.630 -6.703 1.665 1.00 78.50 81 GLN A CA 1
ATOM 614 C C . GLN A 1 81 ? -12.474 -8.008 0.872 1.00 78.50 81 GLN A C 1
ATOM 616 O O . GLN A 1 81 ? -13.352 -8.392 0.111 1.00 78.50 81 GLN A O 1
ATOM 621 N N . GLN A 1 82 ? -11.360 -8.718 1.006 1.00 68.31 82 GLN A N 1
ATOM 622 C CA . GLN A 1 82 ? -11.112 -9.926 0.213 1.00 68.31 82 GLN A CA 1
ATOM 623 C C . GLN A 1 82 ? -11.663 -11.189 0.872 1.00 68.31 82 GLN A C 1
ATOM 625 O O . GLN A 1 82 ? -11.814 -12.216 0.207 1.00 68.31 82 GLN A O 1
ATOM 630 N N . ARG A 1 83 ? -11.919 -11.137 2.182 1.00 82.50 83 ARG A N 1
ATOM 631 C CA . ARG A 1 83 ? -12.312 -12.294 2.986 1.00 82.50 83 ARG A CA 1
ATOM 632 C C . ARG A 1 83 ? -13.316 -11.898 4.055 1.00 82.50 83 ARG A C 1
ATOM 634 O O . ARG A 1 83 ? -13.244 -10.806 4.616 1.00 82.50 83 ARG A O 1
ATOM 641 N N . TYR A 1 84 ? -14.200 -12.835 4.367 1.00 83.12 84 TYR A N 1
ATOM 642 C CA . TYR A 1 84 ? -14.987 -12.778 5.588 1.00 83.12 84 TYR A CA 1
ATOM 643 C C . TYR A 1 84 ? -14.181 -13.370 6.737 1.00 83.12 84 TYR A C 1
ATOM 645 O O . TYR A 1 84 ? -13.610 -14.461 6.624 1.00 83.12 84 TYR A O 1
ATOM 653 N N . TYR A 1 85 ? -14.137 -12.621 7.826 1.00 87.81 85 TYR A N 1
ATOM 654 C CA . TYR A 1 85 ? -13.497 -12.975 9.076 1.00 87.81 85 TYR A CA 1
ATOM 655 C C . TYR A 1 85 ? -14.562 -13.257 10.134 1.00 87.81 85 TYR A C 1
ATOM 657 O O . TYR A 1 85 ? -15.537 -12.514 10.248 1.00 87.81 85 TYR A O 1
ATOM 665 N N . ASP A 1 86 ? -14.370 -14.332 10.890 1.00 89.88 86 ASP A N 1
ATOM 666 C CA . ASP A 1 86 ? -15.206 -14.698 12.023 1.00 89.88 86 ASP A CA 1
ATOM 667 C C . ASP A 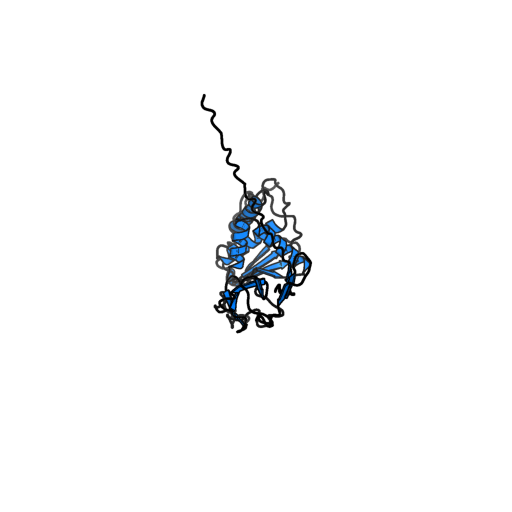1 86 ? -14.519 -14.232 13.322 1.00 89.88 86 ASP A C 1
ATOM 669 O O . ASP A 1 86 ? -13.492 -14.805 13.712 1.00 89.88 86 ASP A O 1
ATOM 673 N N . PRO A 1 87 ? -15.046 -13.189 13.990 1.00 88.00 87 PRO A N 1
ATOM 674 C CA . PRO A 1 87 ? -14.448 -12.635 15.202 1.00 88.00 87 PRO A CA 1
ATOM 675 C C . PRO A 1 87 ? -14.589 -13.539 16.430 1.00 88.00 87 PRO A C 1
ATOM 677 O O . PRO A 1 87 ? -13.794 -13.412 17.365 1.00 88.00 87 PRO A O 1
ATOM 680 N N . THR A 1 88 ? -15.547 -14.467 16.413 1.00 86.88 88 THR A N 1
ATOM 681 C CA . THR A 1 88 ? -15.779 -15.428 17.493 1.00 86.88 88 THR A CA 1
ATOM 682 C C . THR A 1 88 ? -14.780 -16.581 17.408 1.00 86.88 88 THR A C 1
ATOM 684 O O . THR A 1 88 ? -14.256 -17.033 18.427 1.00 86.88 88 THR A O 1
ATOM 687 N N . LEU A 1 89 ? -14.469 -17.044 16.192 1.00 84.19 89 LEU A N 1
ATOM 688 C CA . LEU A 1 89 ? -13.441 -18.065 15.960 1.00 84.19 89 LEU A CA 1
ATOM 689 C C . LEU A 1 89 ? -12.019 -17.492 15.921 1.00 84.19 89 LEU A C 1
ATOM 691 O O . LEU A 1 89 ? -11.060 -18.222 16.175 1.00 84.19 89 LEU A O 1
ATOM 695 N N . GLY A 1 90 ? -11.866 -16.214 15.577 1.00 82.62 90 GLY A N 1
ATOM 696 C CA . GLY A 1 90 ? -10.562 -15.590 15.360 1.00 82.62 90 GLY A CA 1
ATOM 697 C C . GLY A 1 90 ? -9.901 -15.991 14.036 1.00 82.62 90 GLY A C 1
ATOM 698 O O . GLY A 1 90 ? -8.673 -15.945 13.922 1.00 82.62 90 GLY A O 1
ATOM 699 N N . LEU A 1 91 ? -10.689 -16.415 13.040 1.00 84.62 91 LEU A N 1
ATOM 700 C CA . LEU A 1 91 ? -10.207 -16.991 11.780 1.00 84.62 91 LEU A CA 1
ATOM 701 C C . LEU A 1 91 ? -10.934 -16.411 10.561 1.00 84.62 91 LEU A C 1
ATOM 703 O O . LEU A 1 91 ? -12.107 -16.052 10.617 1.00 84.62 91 LEU A O 1
ATOM 707 N N . PHE A 1 92 ? -10.254 -16.387 9.417 1.00 85.00 92 PHE A N 1
ATOM 708 C CA . PHE A 1 92 ? -10.902 -16.190 8.123 1.00 85.00 92 PHE A CA 1
ATOM 709 C C . PHE A 1 92 ? -11.690 -17.433 7.708 1.00 85.00 92 PHE A C 1
ATOM 711 O O . PHE A 1 92 ? -11.250 -18.561 7.921 1.00 85.00 92 PHE A O 1
ATOM 718 N N . LEU A 1 93 ? -12.826 -17.233 7.038 1.00 83.19 93 LEU A N 1
ATOM 719 C CA . LEU A 1 93 ? -13.661 -18.331 6.529 1.00 83.19 93 LEU A CA 1
ATOM 720 C C . LEU A 1 93 ? -13.180 -18.893 5.188 1.00 83.19 93 LEU A C 1
ATOM 722 O O . LEU A 1 93 ? -13.617 -19.956 4.747 1.00 83.19 93 LEU A O 1
ATOM 726 N N . SER A 1 94 ? -12.273 -18.181 4.528 1.00 76.88 94 SER A N 1
ATOM 727 C CA . SER A 1 94 ? -11.663 -18.595 3.274 1.00 76.88 94 SER A CA 1
ATOM 728 C C . SER A 1 94 ? -10.153 -18.654 3.414 1.00 76.88 94 SER A C 1
ATOM 730 O O . SER A 1 94 ? -9.538 -17.792 4.042 1.00 76.88 94 SER A O 1
ATOM 732 N N . VAL A 1 95 ? -9.573 -19.640 2.741 1.00 69.56 95 VAL A N 1
ATOM 733 C CA . VAL A 1 95 ? -8.131 -19.804 2.577 1.00 69.56 95 VAL A CA 1
ATOM 734 C C . VAL A 1 95 ? -7.468 -18.496 2.145 1.00 69.56 95 VAL A C 1
ATOM 736 O O . VAL A 1 95 ? -7.904 -17.867 1.181 1.00 69.56 95 VAL A O 1
ATOM 739 N N . ASP A 1 96 ? -6.370 -18.144 2.812 1.00 64.25 96 ASP A N 1
ATOM 740 C CA . ASP A 1 96 ? -5.474 -17.086 2.366 1.00 64.25 96 ASP A CA 1
ATOM 741 C C . ASP A 1 96 ? -4.951 -17.390 0.947 1.00 64.25 96 ASP A C 1
ATOM 743 O O . ASP A 1 96 ? -4.381 -18.467 0.719 1.00 64.25 96 ASP A O 1
ATOM 747 N N . PRO A 1 97 ? -5.152 -16.486 -0.030 1.00 57.91 97 PRO A N 1
ATOM 748 C CA . PRO A 1 97 ? -4.630 -16.658 -1.382 1.00 57.91 97 PRO A CA 1
ATOM 749 C C . PRO A 1 97 ? -3.093 -16.635 -1.438 1.00 57.91 97 PRO A C 1
ATOM 751 O O . PRO A 1 97 ? -2.522 -17.105 -2.428 1.00 57.91 97 PRO A O 1
ATOM 754 N N . VAL A 1 98 ? -2.419 -16.122 -0.402 1.00 56.34 98 VAL A N 1
ATOM 755 C CA . VAL A 1 98 ? -0.968 -16.219 -0.230 1.00 56.34 98 VAL A CA 1
ATOM 756 C C . VAL A 1 98 ? -0.605 -17.675 0.084 1.00 56.34 98 VAL A C 1
ATOM 758 O O . VAL A 1 98 ? -1.176 -18.317 0.965 1.00 56.34 98 VAL A O 1
ATOM 761 N N . ALA A 1 99 ? 0.351 -18.235 -0.659 1.00 56.25 99 ALA A N 1
ATOM 762 C CA . ALA A 1 99 ? 0.789 -19.614 -0.457 1.00 56.25 99 ALA A CA 1
A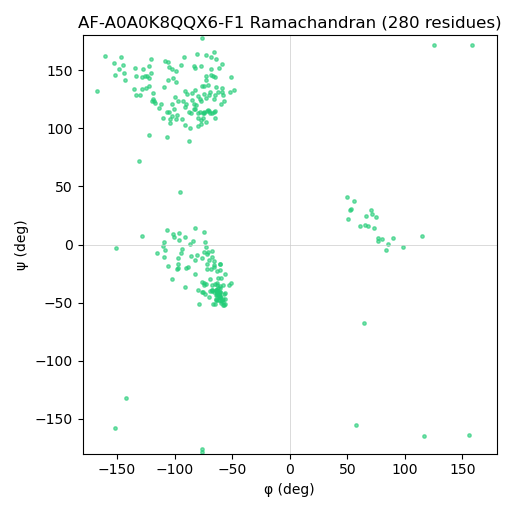TOM 763 C C . ALA A 1 99 ? 1.621 -19.773 0.830 1.00 56.25 99 ALA A C 1
ATOM 765 O O . ALA A 1 99 ? 2.137 -18.804 1.385 1.00 56.25 99 ALA A O 1
ATOM 766 N N . VAL A 1 100 ? 1.772 -21.019 1.284 1.00 58.50 100 VAL A N 1
ATOM 767 C CA . VAL A 1 100 ? 2.731 -21.376 2.338 1.00 58.50 100 VAL A CA 1
ATOM 768 C C . VAL A 1 100 ? 4.145 -21.078 1.838 1.00 58.50 100 VAL A C 1
ATOM 770 O O . VAL A 1 100 ? 4.514 -21.512 0.741 1.00 58.50 100 VAL A O 1
ATOM 773 N N . ASP A 1 101 ? 4.956 -20.391 2.642 1.00 55.31 101 ASP A N 1
ATOM 774 C CA . ASP A 1 101 ? 6.380 -20.253 2.353 1.00 55.31 101 ASP A CA 1
ATOM 775 C C . ASP A 1 101 ? 7.143 -21.453 2.928 1.00 55.31 101 ASP A C 1
ATOM 777 O O . ASP A 1 101 ? 7.447 -21.524 4.119 1.00 55.31 101 ASP A O 1
ATOM 781 N N . GLY A 1 102 ? 7.475 -22.410 2.059 1.00 50.31 102 GLY A N 1
ATOM 782 C CA . GLY A 1 102 ? 8.219 -23.611 2.439 1.00 50.31 102 GLY A CA 1
ATOM 783 C C . GLY A 1 102 ? 9.674 -23.371 2.868 1.00 50.31 102 GLY A C 1
ATOM 784 O O . GLY A 1 102 ? 10.291 -24.302 3.376 1.00 50.31 102 GLY A O 1
ATOM 785 N N . LYS A 1 103 ? 10.243 -22.171 2.671 1.00 45.41 103 LYS A N 1
ATOM 786 C CA . LYS A 1 103 ? 11.628 -21.852 3.065 1.00 45.41 103 LYS A CA 1
ATOM 787 C C . LYS A 1 103 ? 11.721 -21.288 4.480 1.00 45.41 103 LYS A C 1
ATOM 789 O O . LYS A 1 103 ? 12.689 -21.571 5.176 1.00 45.41 103 LYS A O 1
ATOM 794 N N . ILE A 1 104 ? 10.738 -20.487 4.887 1.00 46.56 104 ILE A N 1
ATOM 795 C CA . ILE A 1 104 ? 10.731 -19.780 6.182 1.00 46.56 104 ILE A CA 1
ATOM 796 C C . ILE A 1 104 ? 9.684 -20.372 7.141 1.00 46.56 104 ILE A C 1
ATOM 798 O O . ILE A 1 104 ? 9.678 -20.070 8.331 1.00 46.56 104 ILE A O 1
ATOM 802 N N . GLY A 1 105 ? 8.805 -21.237 6.631 1.00 56.72 105 GLY A N 1
ATOM 803 C CA . GLY A 1 105 ? 7.771 -21.919 7.398 1.00 56.72 105 GLY A CA 1
ATOM 804 C C . GLY A 1 105 ? 6.629 -21.012 7.852 1.00 56.72 105 GLY A C 1
ATOM 805 O O . GLY A 1 105 ? 5.991 -21.276 8.868 1.00 56.72 105 GLY A O 1
ATOM 806 N N . THR A 1 106 ? 6.374 -19.929 7.122 1.00 55.66 106 THR A N 1
ATOM 807 C CA . THR A 1 106 ? 5.293 -18.988 7.420 1.00 55.66 106 THR A CA 1
ATOM 808 C C . THR A 1 106 ? 4.034 -19.336 6.626 1.00 55.66 106 THR A C 1
ATOM 810 O O . THR A 1 106 ? 4.088 -19.950 5.556 1.00 55.66 106 THR A O 1
ATOM 813 N N . ASN A 1 107 ? 2.874 -18.942 7.161 1.00 60.84 107 ASN A N 1
ATOM 814 C CA . ASN A 1 107 ? 1.568 -19.094 6.513 1.00 60.84 107 ASN A CA 1
ATOM 815 C C . ASN A 1 107 ? 1.090 -20.550 6.312 1.00 60.84 107 ASN A C 1
ATOM 817 O O . ASN A 1 107 ? 0.268 -20.821 5.442 1.00 60.84 107 ASN A O 1
ATOM 821 N N . PHE A 1 108 ? 1.567 -21.500 7.130 1.00 66.12 108 PHE A N 1
ATOM 822 C CA . PHE A 1 108 ? 1.014 -22.865 7.170 1.00 66.12 108 PHE A CA 1
ATOM 823 C C . PHE A 1 108 ? -0.458 -22.881 7.609 1.00 66.12 108 PHE A C 1
ATOM 825 O O . PHE A 1 108 ? -1.254 -23.645 7.060 1.00 66.12 108 PHE A O 1
ATOM 832 N N . ASN A 1 109 ? -0.833 -22.018 8.560 1.00 71.56 109 ASN A N 1
ATOM 833 C CA . ASN A 1 109 ? -2.226 -21.795 8.925 1.00 71.56 109 ASN A CA 1
ATOM 834 C C . ASN A 1 109 ? -2.831 -20.713 8.022 1.00 71.56 109 ASN A C 1
ATOM 836 O O . ASN A 1 109 ? -2.824 -19.543 8.363 1.00 71.56 109 ASN A O 1
ATOM 840 N N . ARG A 1 110 ? -3.390 -21.090 6.872 1.00 73.75 110 ARG A N 1
ATOM 841 C CA . ARG A 1 110 ? -3.950 -20.124 5.902 1.00 73.75 110 ARG A CA 1
ATOM 842 C C . ARG A 1 110 ? -5.294 -19.505 6.310 1.00 73.75 110 ARG A C 1
ATOM 844 O O . ARG A 1 110 ? -5.949 -18.893 5.475 1.00 73.75 110 ARG A O 1
ATOM 851 N N . TYR A 1 111 ? -5.736 -19.701 7.546 1.00 78.50 111 TYR A N 1
ATOM 852 C CA . TYR A 1 111 ? -6.971 -19.111 8.067 1.00 78.50 111 TYR A CA 1
ATOM 853 C C . TYR A 1 111 ? -6.706 -18.116 9.198 1.00 78.50 111 TYR A C 1
ATOM 855 O O . TYR A 1 111 ? -7.632 -17.442 9.638 1.00 78.50 111 TYR A O 1
ATOM 863 N N . TRP A 1 112 ? -5.462 -18.007 9.676 1.00 69.75 112 TRP A N 1
ATOM 864 C CA . TRP A 1 112 ? -5.130 -17.131 10.792 1.00 69.75 112 TRP A CA 1
ATOM 865 C C . TRP A 1 112 ? -5.334 -15.649 10.464 1.00 69.75 112 TRP A C 1
ATOM 867 O O . TRP A 1 112 ? -5.061 -15.179 9.360 1.00 69.75 112 TRP A O 1
ATOM 877 N N . TYR A 1 113 ? -5.781 -14.894 11.459 1.00 71.94 113 TYR A N 1
ATOM 878 C CA . TYR A 1 113 ? -5.785 -13.441 11.411 1.00 71.94 113 TYR A CA 1
ATOM 879 C C . TYR A 1 113 ? -4.575 -12.898 12.171 1.00 71.94 113 TYR A C 1
ATOM 881 O O . TYR A 1 113 ? -4.214 -13.416 13.231 1.00 71.94 113 TYR A O 1
ATOM 889 N N . ALA A 1 114 ? -3.940 -11.855 11.626 1.00 64.44 114 ALA A N 1
ATOM 890 C CA . ALA A 1 114 ? -2.923 -11.070 12.328 1.00 64.44 114 ALA A CA 1
ATOM 891 C C . ALA A 1 114 ? -1.754 -11.887 12.932 1.00 64.44 114 ALA A C 1
ATOM 893 O O . ALA A 1 114 ? -1.203 -11.507 13.966 1.00 64.44 114 ALA A O 1
ATOM 894 N N . ASN A 1 115 ? -1.375 -13.017 12.315 1.00 66.31 115 ASN A N 1
ATOM 895 C CA . ASN A 1 115 ? -0.347 -13.934 12.835 1.00 66.31 115 ASN A CA 1
ATOM 896 C C . ASN A 1 115 ? -0.587 -14.295 14.322 1.00 66.31 115 ASN A C 1
ATOM 898 O O . ASN A 1 115 ? 0.343 -14.278 15.130 1.00 66.31 115 ASN A O 1
ATOM 902 N N . GLU A 1 116 ? -1.853 -14.528 14.689 1.00 61.47 116 GLU A N 1
ATOM 903 C CA . GLU A 1 116 ? -2.302 -14.875 16.051 1.00 61.47 116 GLU A CA 1
ATOM 904 C C . GLU A 1 116 ? -1.998 -13.801 17.118 1.00 61.47 116 GLU A C 1
ATOM 906 O O . GLU A 1 116 ? -2.072 -14.054 18.321 1.00 61.47 116 GLU A O 1
ATOM 911 N N . ASN A 1 117 ? -1.680 -12.571 16.698 1.00 60.50 117 ASN A N 1
ATOM 912 C CA . ASN A 1 117 ? -1.468 -11.432 17.587 1.00 60.50 117 ASN A CA 1
ATOM 913 C C . ASN A 1 117 ? -2.255 -10.194 17.111 1.00 60.50 117 ASN A C 1
ATOM 915 O O . ASN A 1 117 ? -1.667 -9.207 16.653 1.00 60.50 117 ASN A O 1
ATOM 919 N N . PRO A 1 118 ? -3.592 -10.219 17.256 1.00 59.84 118 PRO A N 1
ATOM 920 C CA . PRO A 1 118 ? -4.489 -9.172 16.762 1.00 59.84 118 PRO A CA 1
ATOM 921 C C . PRO A 1 118 ? -4.415 -7.861 17.559 1.00 59.84 118 PRO A C 1
ATOM 923 O O . PRO A 1 118 ? -4.977 -6.852 17.153 1.00 59.84 118 PRO A O 1
ATOM 926 N N . TYR A 1 119 ? -3.703 -7.849 18.691 1.00 45.91 119 TYR A N 1
ATOM 927 C CA . TYR A 1 119 ? -3.409 -6.622 19.432 1.00 45.91 119 TYR A CA 1
ATOM 928 C C . TYR A 1 119 ? -2.302 -5.800 18.763 1.00 45.91 119 TYR A C 1
ATOM 930 O O . TYR A 1 119 ? -2.269 -4.576 18.874 1.00 45.91 119 TYR A O 1
ATOM 938 N N . ARG A 1 120 ? -1.355 -6.480 18.105 1.00 36.50 120 ARG A N 1
ATOM 939 C CA . ARG A 1 120 ? -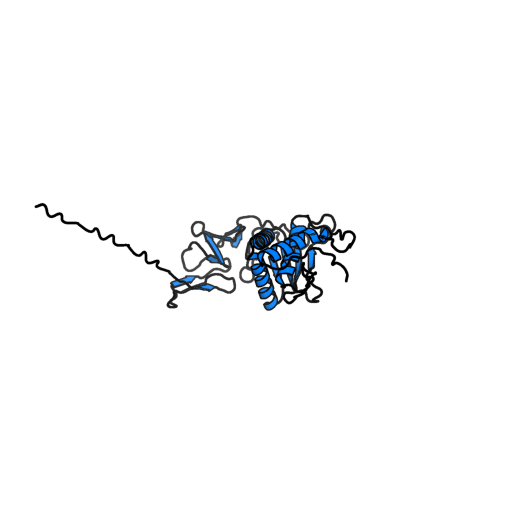0.181 -5.854 17.490 1.00 36.50 120 ARG A CA 1
ATOM 940 C C . ARG A 1 120 ? -0.312 -5.711 15.979 1.00 36.50 120 ARG A C 1
ATOM 942 O O . ARG A 1 120 ? 0.291 -4.799 15.416 1.00 36.50 120 ARG A O 1
ATOM 949 N N . PHE A 1 121 ? -1.042 -6.614 15.332 1.00 49.69 121 PHE A N 1
ATOM 950 C CA . PHE A 1 121 ? -1.168 -6.659 13.882 1.00 49.69 121 PHE A CA 1
ATOM 951 C C . PHE A 1 121 ? -2.637 -6.595 13.466 1.00 49.69 121 PHE A C 1
ATOM 953 O O . PHE A 1 121 ? -3.511 -7.141 14.133 1.00 49.69 121 PHE A O 1
ATOM 960 N N . THR A 1 122 ? -2.892 -5.942 12.340 1.00 55.28 122 THR A N 1
ATOM 961 C CA . THR A 1 122 ? -4.178 -5.957 11.642 1.00 55.28 122 THR A CA 1
ATOM 962 C C . THR A 1 122 ? -3.968 -6.502 10.234 1.00 55.28 122 THR A C 1
ATOM 964 O O . THR A 1 122 ? -2.839 -6.509 9.737 1.00 55.28 122 THR A O 1
ATOM 967 N N . ASP A 1 123 ? -5.042 -6.971 9.601 1.00 59.75 123 ASP A N 1
ATOM 968 C CA . ASP A 1 123 ? -5.082 -7.243 8.160 1.00 59.75 123 ASP A CA 1
ATOM 969 C C . ASP A 1 123 ? -5.927 -6.137 7.492 1.00 59.75 123 ASP A C 1
ATOM 971 O O . ASP A 1 123 ? -7.156 -6.221 7.533 1.00 59.75 123 ASP A O 1
ATOM 975 N N . PRO A 1 124 ? -5.319 -5.034 7.003 1.00 57.09 124 PRO A N 1
ATOM 976 C CA . PRO A 1 124 ? -6.054 -3.827 6.599 1.00 57.09 124 PRO A CA 1
ATOM 977 C C . PRO A 1 124 ? -6.941 -3.983 5.355 1.00 57.09 124 PRO A C 1
ATOM 979 O O . PRO A 1 124 ? -7.852 -3.184 5.158 1.00 57.09 124 PRO A O 1
ATOM 982 N N . ASP A 1 125 ? -6.683 -4.980 4.512 1.00 56.06 125 ASP A N 1
ATOM 983 C CA . ASP A 1 125 ? -7.323 -5.167 3.198 1.00 56.06 125 ASP A CA 1
ATOM 984 C C . ASP A 1 125 ? -7.407 -6.643 2.755 1.00 56.06 125 ASP A C 1
ATOM 986 O O . ASP A 1 125 ? -7.978 -6.963 1.707 1.00 56.06 125 ASP A O 1
ATOM 990 N N . GLY A 1 126 ? -6.862 -7.569 3.548 1.00 53.47 126 GLY A N 1
ATOM 991 C CA . GLY A 1 126 ? -6.805 -8.985 3.222 1.00 53.47 126 GLY A CA 1
ATOM 992 C C . GLY A 1 126 ? -5.627 -9.385 2.330 1.00 53.47 126 GLY A C 1
ATOM 993 O O . GLY A 1 126 ? -5.526 -10.586 2.059 1.00 53.47 126 GLY A O 1
ATOM 994 N N . ARG A 1 127 ? -4.791 -8.444 1.831 1.00 54.00 127 ARG A N 1
ATOM 995 C CA . ARG A 1 127 ? -3.683 -8.665 0.865 1.00 54.00 127 ARG A CA 1
ATOM 996 C C . ARG A 1 127 ? -2.732 -7.439 0.740 1.00 54.00 127 ARG A C 1
ATOM 998 O O . ARG A 1 127 ? -3.146 -6.321 0.509 1.00 54.00 127 ARG A O 1
ATOM 1005 N N . ARG A 1 128 ? -1.409 -7.646 0.809 1.00 62.50 128 ARG A N 1
ATOM 1006 C CA . ARG A 1 128 ? -0.430 -6.638 1.290 1.00 62.50 128 ARG A CA 1
ATOM 1007 C C . ARG A 1 128 ? 0.251 -5.734 0.228 1.00 62.50 128 ARG A C 1
ATOM 1009 O O . ARG A 1 128 ? 1.256 -6.155 -0.355 1.00 62.50 128 ARG A O 1
ATOM 1016 N N . ILE A 1 129 ? -0.112 -4.440 0.169 1.00 69.75 129 ILE A N 1
ATOM 1017 C CA . ILE A 1 129 ? 0.906 -3.362 0.091 1.00 69.75 129 ILE A CA 1
ATOM 1018 C C . ILE A 1 129 ? 1.346 -3.027 1.521 1.00 69.75 129 ILE A C 1
ATOM 1020 O O . ILE A 1 129 ? 0.543 -2.709 2.391 1.00 69.75 129 ILE A O 1
ATOM 1024 N N . VAL A 1 130 ? 2.644 -3.099 1.791 1.00 78.94 130 VAL A N 1
ATOM 1025 C CA . VAL A 1 130 ? 3.218 -2.926 3.129 1.00 78.94 130 VAL A CA 1
ATOM 1026 C C . VAL A 1 130 ? 4.165 -1.764 3.098 1.00 78.94 130 VAL A C 1
ATOM 1028 O O . VAL A 1 130 ? 5.148 -1.809 2.373 1.00 78.94 130 VAL A O 1
ATOM 1031 N N . VAL A 1 131 ? 3.947 -0.773 3.947 1.00 79.44 131 VAL A N 1
ATOM 1032 C CA . VAL A 1 131 ? 4.914 0.307 4.117 1.00 79.44 131 VAL A CA 1
ATOM 1033 C C . VAL A 1 131 ? 5.730 0.052 5.379 1.00 79.44 131 VAL A C 1
ATOM 1035 O O . VAL A 1 131 ? 5.191 0.019 6.488 1.00 79.44 131 VAL A O 1
ATOM 1038 N N . ASN A 1 132 ? 7.036 -0.149 5.219 1.00 80.25 132 ASN A N 1
ATOM 1039 C CA . ASN A 1 132 ? 7.962 -0.407 6.314 1.00 80.25 132 ASN A CA 1
ATOM 1040 C C . ASN A 1 132 ? 9.040 0.680 6.402 1.00 80.25 132 ASN A C 1
ATOM 1042 O O . ASN A 1 132 ? 9.692 1.011 5.418 1.00 80.25 132 ASN A O 1
ATOM 1046 N N . GLY A 1 133 ? 9.241 1.217 7.602 1.00 78.56 133 GLY A N 1
ATOM 1047 C CA . GLY A 1 133 ? 10.154 2.326 7.868 1.00 78.56 133 GLY A CA 1
ATOM 1048 C C . GLY A 1 133 ? 9.746 3.094 9.123 1.00 78.56 133 GLY A C 1
ATOM 1049 O O . GLY A 1 133 ? 8.951 2.600 9.930 1.00 78.56 133 GLY A O 1
ATOM 1050 N N . THR A 1 134 ? 10.289 4.300 9.280 1.00 84.94 134 THR A N 1
ATOM 1051 C CA . THR A 1 134 ? 9.910 5.224 10.362 1.00 84.94 134 THR A CA 1
ATOM 1052 C C . THR A 1 134 ? 8.442 5.653 10.238 1.00 84.94 134 THR A C 1
ATOM 1054 O O . THR A 1 134 ? 7.854 5.565 9.160 1.00 84.94 134 THR A O 1
ATOM 1057 N N . ASP A 1 135 ? 7.828 6.131 11.323 1.00 80.94 135 ASP A N 1
ATOM 1058 C CA . ASP A 1 135 ? 6.426 6.578 11.283 1.00 80.94 135 ASP A CA 1
ATOM 1059 C C . ASP A 1 135 ? 6.218 7.773 10.336 1.00 80.94 135 ASP A C 1
ATOM 1061 O O . ASP A 1 135 ? 5.204 7.843 9.641 1.00 80.94 135 ASP A O 1
ATOM 1065 N N . ASP A 1 136 ? 7.205 8.672 10.245 1.00 86.50 136 ASP A N 1
ATOM 1066 C CA . ASP A 1 136 ? 7.201 9.778 9.280 1.00 86.50 136 ASP A CA 1
ATOM 1067 C C . ASP A 1 136 ? 7.226 9.262 7.835 1.00 86.50 136 ASP A C 1
ATOM 1069 O O . ASP A 1 136 ? 6.390 9.653 7.017 1.00 86.50 136 ASP A O 1
ATOM 1073 N N . PHE A 1 137 ? 8.118 8.309 7.541 1.00 87.94 137 PHE A N 1
ATOM 1074 C CA . PHE A 1 137 ? 8.180 7.668 6.230 1.00 87.94 137 PHE A CA 1
ATOM 1075 C C . PHE A 1 137 ? 6.861 6.979 5.875 1.00 87.94 137 PHE A C 1
ATOM 1077 O O . PHE A 1 137 ? 6.322 7.201 4.790 1.00 87.94 137 PHE A O 1
ATOM 1084 N N . LYS A 1 138 ? 6.303 6.185 6.799 1.00 82.75 138 LYS A N 1
ATOM 1085 C CA . LYS A 1 138 ? 5.031 5.485 6.584 1.00 82.75 138 LYS A CA 1
ATOM 1086 C C . LYS A 1 138 ? 3.916 6.454 6.225 1.00 82.75 138 LYS A C 1
ATOM 1088 O O . LYS A 1 138 ? 3.211 6.229 5.245 1.00 82.75 138 LYS A O 1
ATOM 1093 N N . LYS A 1 139 ? 3.797 7.550 6.977 1.00 86.00 139 LYS A N 1
ATOM 1094 C CA . LYS A 1 139 ? 2.787 8.583 6.743 1.00 86.00 139 LYS A CA 1
ATOM 1095 C C . LYS A 1 139 ? 2.931 9.223 5.360 1.00 86.00 139 LYS A C 1
ATOM 1097 O O . LYS A 1 139 ? 1.925 9.409 4.679 1.00 86.00 139 LYS A O 1
ATOM 1102 N N . LYS A 1 140 ? 4.158 9.546 4.940 1.00 92.62 140 LYS A N 1
ATOM 1103 C CA . LYS A 1 140 ? 4.433 10.143 3.622 1.00 92.62 140 LYS A CA 1
ATOM 1104 C C . LYS A 1 140 ? 4.133 9.171 2.485 1.00 92.62 140 LYS A C 1
ATOM 1106 O O . LYS A 1 140 ? 3.334 9.490 1.615 1.00 92.62 140 LYS A O 1
ATOM 1111 N N . ALA A 1 141 ? 4.667 7.954 2.551 1.00 91.56 141 ALA A N 1
ATOM 1112 C CA . ALA A 1 141 ? 4.426 6.932 1.538 1.00 91.56 141 ALA A CA 1
ATOM 1113 C C . ALA A 1 141 ? 2.935 6.571 1.417 1.00 91.56 141 ALA A C 1
ATOM 1115 O O . ALA A 1 141 ? 2.421 6.468 0.308 1.00 91.56 141 ALA A O 1
ATOM 1116 N N . GLN A 1 142 ? 2.199 6.460 2.528 1.00 88.69 142 GLN A N 1
ATOM 1117 C CA . GLN A 1 142 ? 0.744 6.260 2.495 1.00 88.69 142 GLN A CA 1
ATOM 1118 C C . GLN A 1 142 ? -0.001 7.451 1.877 1.00 88.69 142 GLN A C 1
ATOM 1120 O O . GLN A 1 142 ? -0.954 7.254 1.122 1.00 88.69 142 GLN A O 1
ATOM 1125 N N . ALA A 1 143 ? 0.426 8.685 2.166 1.00 91.69 143 ALA A N 1
ATOM 1126 C CA . ALA A 1 143 ? -0.142 9.873 1.537 1.00 91.69 143 ALA A CA 1
ATOM 1127 C C . ALA A 1 143 ? 0.105 9.883 0.020 1.00 91.69 143 ALA A C 1
ATOM 1129 O O . ALA A 1 143 ? -0.806 10.214 -0.737 1.00 91.69 143 ALA A O 1
ATOM 1130 N N . ASP A 1 144 ? 1.285 9.457 -0.428 1.00 96.06 144 ASP A N 1
ATOM 1131 C CA . ASP A 1 144 ? 1.624 9.358 -1.848 1.00 96.06 144 ASP A CA 1
ATOM 1132 C C . ASP A 1 144 ? 0.852 8.238 -2.560 1.00 96.06 144 ASP A C 1
ATOM 1134 O O . ASP A 1 144 ? 0.340 8.463 -3.656 1.00 96.06 144 ASP A O 1
ATOM 1138 N N . ILE A 1 145 ? 0.669 7.069 -1.931 1.00 92.38 145 ILE A N 1
ATOM 1139 C CA . ILE A 1 145 ? -0.213 6.000 -2.446 1.00 92.38 145 ILE A CA 1
ATOM 1140 C C . ILE A 1 145 ? -1.637 6.532 -2.613 1.00 92.38 145 ILE A C 1
ATOM 1142 O O . ILE A 1 145 ? -2.250 6.368 -3.669 1.00 92.38 145 ILE A O 1
ATOM 1146 N N . LYS A 1 146 ? -2.156 7.232 -1.596 1.00 91.50 146 LYS A N 1
ATOM 1147 C CA . LYS A 1 146 ? -3.479 7.855 -1.667 1.00 91.50 146 LYS A CA 1
ATOM 1148 C C . LYS A 1 146 ? -3.548 8.883 -2.795 1.00 91.50 146 LYS A C 1
ATOM 1150 O O . LYS A 1 146 ? -4.541 8.911 -3.513 1.00 91.50 146 LYS A O 1
ATOM 1155 N N . LYS A 1 147 ? -2.496 9.687 -2.976 1.00 94.69 147 LYS A N 1
ATOM 1156 C CA . LYS A 1 147 ? -2.417 10.694 -4.037 1.00 94.69 147 LYS A CA 1
ATOM 1157 C C . LYS A 1 147 ? -2.444 10.061 -5.431 1.00 94.69 147 LYS A C 1
ATOM 1159 O O . LYS A 1 147 ? -3.135 10.570 -6.308 1.00 94.69 147 LYS A O 1
ATOM 1164 N N . ILE A 1 148 ? -1.759 8.932 -5.624 1.00 94.25 148 ILE A N 1
ATOM 1165 C CA . ILE A 1 148 ? -1.840 8.121 -6.851 1.00 94.25 148 ILE A CA 1
ATOM 1166 C C . ILE A 1 148 ? -3.279 7.630 -7.068 1.00 94.25 148 ILE A C 1
ATOM 1168 O O . ILE A 1 148 ? -3.814 7.747 -8.169 1.00 94.25 148 ILE A O 1
ATOM 1172 N N . ALA A 1 149 ? -3.928 7.134 -6.013 1.00 91.75 149 ALA A N 1
ATOM 1173 C CA . ALA A 1 149 ? -5.285 6.594 -6.061 1.00 91.75 149 ALA A CA 1
ATOM 1174 C C . ALA A 1 149 ? -6.406 7.648 -6.212 1.00 91.75 149 ALA A C 1
ATOM 1176 O O . ALA A 1 149 ? -7.576 7.279 -6.323 1.00 91.75 149 ALA A O 1
ATOM 1177 N N . GLU A 1 150 ? -6.094 8.949 -6.242 1.00 90.75 150 GLU A N 1
ATOM 1178 C CA . GLU A 1 150 ? -7.075 9.989 -6.594 1.00 90.75 150 GLU A CA 1
ATOM 1179 C C . GLU A 1 150 ? -7.470 9.927 -8.080 1.00 90.75 150 GLU A C 1
ATOM 1181 O O . GLU A 1 150 ? -8.595 10.281 -8.437 1.00 90.75 150 GLU A O 1
ATOM 1186 N N . GLY A 1 151 ? -6.555 9.472 -8.944 1.00 88.19 151 GLY A N 1
ATOM 1187 C CA . GLY A 1 151 ? -6.809 9.234 -10.365 1.00 88.19 151 GLY A CA 1
ATOM 1188 C C . GLY A 1 151 ? -7.479 7.879 -10.614 1.00 88.19 151 GLY A C 1
ATOM 1189 O O . GLY A 1 151 ? -7.294 6.932 -9.853 1.00 88.19 151 GLY A O 1
ATOM 1190 N N . ARG A 1 152 ? -8.271 7.751 -11.687 1.00 88.75 152 ARG A N 1
ATOM 1191 C CA . ARG A 1 152 ? -9.019 6.514 -11.986 1.00 88.75 152 ARG A CA 1
ATOM 1192 C C . ARG A 1 152 ? -8.079 5.340 -12.268 1.00 88.75 152 ARG A C 1
ATOM 1194 O O . ARG A 1 152 ? -8.294 4.240 -11.769 1.00 88.75 152 ARG A O 1
ATOM 1201 N N . GLY A 1 153 ? -7.075 5.561 -13.101 1.00 83.75 153 GLY A N 1
ATOM 1202 C CA . GLY A 1 153 ? -6.052 4.602 -13.476 1.00 83.75 153 GLY A CA 1
ATOM 1203 C C . GLY A 1 153 ? -5.103 4.312 -12.321 1.00 83.75 153 GLY A C 1
ATOM 1204 O O . GLY A 1 153 ? -4.858 3.141 -12.031 1.00 83.75 153 GLY A O 1
ATOM 1205 N N . GLY A 1 154 ? -4.648 5.350 -11.610 1.00 88.44 154 GLY A N 1
ATOM 1206 C CA . GLY A 1 154 ? -3.850 5.183 -10.393 1.00 88.44 154 GLY A CA 1
ATOM 1207 C C . GLY A 1 154 ? -4.567 4.349 -9.325 1.00 88.44 154 GLY A C 1
ATOM 1208 O O . GLY A 1 154 ? -3.980 3.420 -8.774 1.00 88.44 154 GLY A O 1
ATOM 1209 N N . LYS A 1 155 ? -5.869 4.582 -9.116 1.00 86.81 155 LYS A N 1
ATOM 1210 C CA . LYS A 1 155 ? -6.709 3.770 -8.225 1.00 86.81 155 LYS A CA 1
ATOM 1211 C C . LYS A 1 155 ? -6.750 2.306 -8.650 1.00 86.81 155 LYS A C 1
ATOM 1213 O O . LYS A 1 155 ? -6.500 1.431 -7.834 1.00 86.81 155 LYS A O 1
ATOM 1218 N N . VAL A 1 156 ? -6.989 2.033 -9.934 1.00 85.44 156 VAL A N 1
ATOM 1219 C CA . VAL A 1 156 ? -7.015 0.659 -10.466 1.00 85.44 156 VAL A CA 1
ATOM 1220 C C . VAL A 1 156 ? -5.655 -0.037 -10.329 1.00 85.44 156 VAL A C 1
ATOM 1222 O O . VAL A 1 156 ? -5.610 -1.254 -10.157 1.00 85.44 156 VAL A O 1
ATOM 1225 N N . LEU A 1 157 ? -4.541 0.694 -10.438 1.00 88.25 157 LEU A N 1
ATOM 1226 C CA . LEU A 1 157 ? -3.206 0.143 -10.198 1.00 88.25 157 LEU A CA 1
ATOM 1227 C C . LEU A 1 157 ? -3.047 -0.286 -8.735 1.00 88.25 157 LEU A C 1
ATOM 1229 O O . LEU A 1 157 ? -2.665 -1.430 -8.492 1.00 88.25 157 LEU A O 1
ATOM 1233 N N . VAL A 1 158 ? -3.374 0.606 -7.796 1.00 86.25 158 VAL A N 1
ATOM 1234 C CA . VAL A 1 158 ? -3.302 0.337 -6.352 1.00 86.25 158 VAL A CA 1
ATOM 1235 C C . VAL A 1 158 ? -4.213 -0.832 -5.983 1.00 86.25 158 VAL A C 1
ATOM 1237 O O . VAL A 1 158 ? -3.718 -1.820 -5.457 1.00 86.25 158 VAL A O 1
ATOM 1240 N N . GLU A 1 159 ? -5.480 -0.816 -6.405 1.00 81.50 159 GLU A N 1
ATOM 1241 C CA . GLU A 1 159 ? -6.437 -1.903 -6.149 1.00 81.50 159 GLU A CA 1
ATOM 1242 C C . GLU A 1 159 ? -5.961 -3.253 -6.703 1.00 81.50 159 GLU A C 1
ATOM 1244 O O . GLU A 1 159 ? -6.221 -4.294 -6.113 1.00 81.50 159 GLU A O 1
ATOM 1249 N N . LYS A 1 160 ? -5.261 -3.281 -7.845 1.00 81.81 160 LYS A N 1
ATOM 1250 C CA . LYS A 1 160 ? -4.717 -4.531 -8.408 1.00 81.81 160 LYS A CA 1
ATOM 1251 C C . LYS A 1 160 ? -3.530 -5.071 -7.620 1.00 81.81 160 LYS A C 1
ATOM 1253 O O . LYS A 1 160 ? -3.343 -6.286 -7.597 1.00 81.81 160 LYS A O 1
ATOM 1258 N N . LEU A 1 161 ? -2.714 -4.184 -7.060 1.00 82.25 161 LEU A N 1
ATOM 1259 C CA . LEU A 1 161 ? -1.574 -4.543 -6.221 1.00 82.25 161 LEU A CA 1
ATOM 1260 C C . LEU A 1 161 ? -2.038 -4.960 -4.826 1.00 82.25 161 LEU A C 1
ATOM 1262 O O . LEU A 1 161 ? -1.578 -5.972 -4.318 1.00 82.25 161 LEU A O 1
ATOM 1266 N N . GLU A 1 162 ? -3.009 -4.259 -4.254 1.00 76.12 162 GLU A N 1
ATOM 1267 C CA . GLU A 1 162 ? -3.703 -4.697 -3.044 1.00 76.12 162 GLU A CA 1
ATOM 1268 C C . GLU A 1 162 ? -4.406 -6.029 -3.313 1.00 76.12 162 GLU A C 1
ATOM 1270 O O . GLU A 1 162 ? -4.268 -6.962 -2.549 1.00 76.12 162 GLU A O 1
ATOM 1275 N N . ALA A 1 163 ? -5.044 -6.231 -4.466 1.00 69.75 163 ALA A N 1
ATOM 1276 C CA . ALA A 1 163 ? -5.684 -7.504 -4.784 1.00 69.75 163 ALA A CA 1
ATOM 1277 C C . ALA A 1 163 ? -4.712 -8.654 -5.124 1.00 69.75 163 ALA A C 1
ATOM 1279 O O . ALA A 1 163 ? -5.190 -9.744 -5.451 1.00 69.75 163 ALA A O 1
ATOM 1280 N N . THR A 1 164 ? -3.383 -8.498 -5.091 1.00 70.00 164 THR A N 1
ATOM 1281 C CA . THR A 1 164 ? -2.482 -9.607 -5.453 1.00 70.00 164 THR A CA 1
ATOM 1282 C C . THR A 1 164 ? -2.210 -10.593 -4.307 1.00 70.00 164 THR A C 1
ATOM 1284 O O . THR A 1 164 ? -2.273 -10.273 -3.127 1.00 70.00 164 THR A O 1
ATOM 1287 N N . LYS A 1 165 ? -1.893 -11.842 -4.672 1.00 66.62 165 LYS A N 1
ATOM 1288 C CA . LYS A 1 165 ? -1.396 -12.898 -3.774 1.00 66.62 165 LYS A CA 1
ATOM 1289 C C . LYS A 1 165 ? 0.069 -12.703 -3.346 1.00 66.62 165 LYS A C 1
ATOM 1291 O O . LYS A 1 165 ? 0.583 -13.508 -2.575 1.00 66.62 165 LYS A O 1
ATOM 1296 N N . ASN A 1 166 ? 0.759 -11.713 -3.910 1.00 70.44 166 ASN A N 1
ATOM 1297 C CA . ASN A 1 166 ? 2.176 -11.438 -3.688 1.00 70.44 166 ASN A CA 1
ATOM 1298 C C . ASN A 1 166 ? 2.338 -10.197 -2.794 1.00 70.44 166 ASN A C 1
ATOM 1300 O O . ASN A 1 166 ? 1.603 -9.229 -2.947 1.00 70.44 166 ASN A O 1
ATOM 1304 N N . ILE A 1 167 ? 3.307 -10.196 -1.874 1.00 72.44 167 ILE A N 1
ATOM 1305 C CA . ILE A 1 167 ? 3.529 -9.044 -0.982 1.00 72.44 167 ILE A CA 1
ATOM 1306 C C . ILE A 1 167 ? 4.300 -7.952 -1.726 1.00 72.44 167 ILE A C 1
ATOM 1308 O O . ILE A 1 167 ? 5.387 -8.211 -2.246 1.00 72.44 167 ILE A O 1
ATOM 1312 N N . ILE A 1 168 ? 3.778 -6.725 -1.709 1.00 81.31 168 ILE A N 1
ATOM 1313 C CA . ILE A 1 168 ? 4.473 -5.535 -2.205 1.00 81.31 168 ILE A CA 1
ATOM 1314 C C . ILE A 1 168 ? 4.969 -4.729 -1.003 1.00 81.31 168 ILE A C 1
ATOM 1316 O O . ILE A 1 168 ? 4.191 -4.089 -0.303 1.00 81.31 168 ILE A O 1
ATOM 1320 N N . LEU A 1 169 ? 6.266 -4.791 -0.719 1.00 82.50 169 LEU A N 1
ATOM 1321 C CA . LEU A 1 169 ? 6.900 -4.118 0.409 1.00 82.50 169 LEU A CA 1
ATOM 1322 C C . LEU A 1 169 ? 7.536 -2.800 -0.042 1.00 82.50 169 LEU A C 1
A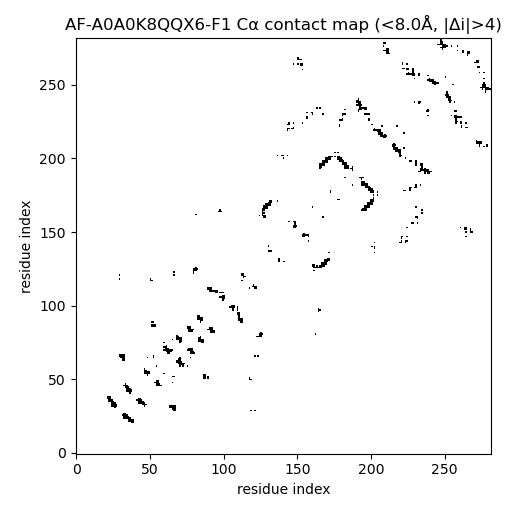TOM 1324 O O . LEU A 1 169 ? 8.545 -2.807 -0.728 1.00 82.50 169 LEU A O 1
ATOM 1328 N N . ILE A 1 170 ? 6.995 -1.670 0.390 1.00 87.75 170 ILE A N 1
ATOM 1329 C CA . ILE A 1 170 ? 7.582 -0.343 0.212 1.00 87.75 170 ILE A CA 1
ATOM 1330 C C . ILE A 1 170 ? 8.484 -0.042 1.413 1.00 87.75 170 ILE A C 1
ATOM 1332 O O . ILE A 1 170 ? 8.024 -0.026 2.558 1.00 87.75 170 ILE A O 1
ATOM 1336 N N . THR A 1 171 ? 9.764 0.205 1.157 1.00 87.75 171 THR A N 1
ATOM 1337 C CA . THR A 1 171 ? 10.770 0.563 2.162 1.00 87.75 171 THR A CA 1
ATOM 1338 C C . THR A 1 171 ? 11.412 1.897 1.843 1.00 87.75 171 THR A C 1
ATOM 1340 O O . THR A 1 171 ? 11.491 2.291 0.684 1.00 87.75 171 THR A O 1
ATOM 1343 N N . GLN A 1 172 ? 11.904 2.577 2.873 1.00 86.69 172 GLN A N 1
ATOM 1344 C CA . GLN A 1 172 ? 12.612 3.837 2.693 1.00 86.69 172 GLN A CA 1
ATOM 1345 C C . GLN A 1 172 ? 13.927 3.624 1.936 1.00 86.69 172 GLN A C 1
ATOM 1347 O O . GLN A 1 172 ? 14.775 2.845 2.383 1.00 86.69 172 GLN A O 1
ATOM 1352 N N . ASP A 1 173 ? 14.110 4.351 0.833 1.00 82.50 173 ASP A N 1
ATOM 1353 C CA . ASP A 1 173 ? 15.426 4.500 0.219 1.00 82.50 173 ASP A CA 1
ATOM 1354 C C . ASP A 1 173 ? 16.327 5.268 1.194 1.00 82.50 173 ASP A C 1
ATOM 1356 O O . ASP A 1 173 ? 16.076 6.416 1.560 1.00 82.50 173 ASP A O 1
ATOM 1360 N N . SER A 1 174 ? 17.355 4.581 1.680 1.00 71.69 174 SER A N 1
ATOM 1361 C CA . SER A 1 174 ? 18.282 5.108 2.682 1.00 71.69 174 SER A CA 1
ATOM 1362 C C . SER A 1 174 ? 19.479 5.815 2.041 1.00 71.69 174 SER A C 1
ATOM 1364 O O . SER A 1 174 ? 20.141 6.621 2.695 1.00 71.69 174 SER A O 1
ATOM 1366 N N . ASN A 1 175 ? 19.754 5.525 0.767 1.00 70.50 175 ASN A N 1
ATOM 1367 C CA . ASN A 1 175 ? 20.915 6.029 0.043 1.00 70.50 175 ASN A CA 1
ATOM 1368 C C . ASN A 1 175 ? 20.583 7.265 -0.798 1.00 70.50 175 ASN A C 1
ATOM 1370 O O . ASN A 1 175 ? 21.507 7.941 -1.248 1.00 70.50 175 ASN A O 1
ATOM 1374 N N . HIS A 1 176 ? 19.291 7.576 -0.972 1.00 66.62 176 HIS A N 1
ATOM 1375 C CA . HIS A 1 176 ? 18.795 8.609 -1.888 1.00 66.62 176 HIS A CA 1
ATOM 1376 C C . HIS A 1 176 ? 19.357 8.411 -3.310 1.00 66.62 176 HIS A C 1
ATOM 1378 O O . HIS A 1 176 ? 19.592 9.377 -4.042 1.00 66.62 176 HIS A O 1
ATOM 1384 N N . ASP A 1 177 ? 19.631 7.156 -3.682 1.00 64.88 177 ASP A N 1
ATOM 1385 C CA . ASP A 1 177 ? 20.125 6.778 -5.006 1.00 64.88 177 ASP A CA 1
ATOM 1386 C C . ASP A 1 177 ? 18.983 6.693 -6.030 1.00 64.88 177 ASP A C 1
ATOM 1388 O O . ASP A 1 177 ? 19.226 6.665 -7.240 1.00 64.88 177 ASP A O 1
ATOM 1392 N N . GLY A 1 178 ? 17.743 6.781 -5.547 1.00 73.50 178 GLY A N 1
ATOM 1393 C CA . GLY A 1 178 ? 16.538 6.891 -6.337 1.00 73.50 178 GLY A CA 1
ATOM 1394 C C . GLY A 1 178 ? 15.539 5.801 -5.985 1.00 73.50 178 GLY A C 1
ATOM 1395 O O . GLY A 1 178 ? 15.808 4.839 -5.269 1.00 73.50 178 GLY A O 1
ATOM 1396 N N . ASN A 1 179 ? 14.341 5.941 -6.539 1.00 81.75 179 ASN A N 1
ATOM 1397 C CA . ASN A 1 179 ? 13.335 4.908 -6.366 1.00 81.75 179 ASN A CA 1
ATOM 1398 C C . ASN A 1 179 ? 13.716 3.685 -7.210 1.00 81.75 179 ASN A C 1
ATOM 1400 O O . ASN A 1 179 ? 14.231 3.832 -8.319 1.00 81.75 179 ASN A O 1
ATOM 1404 N N . SER A 1 180 ? 13.483 2.488 -6.677 1.00 84.25 180 SER A N 1
ATOM 1405 C CA . SER A 1 180 ? 13.762 1.243 -7.392 1.00 84.25 180 SER A CA 1
ATOM 1406 C C . SER A 1 180 ? 12.853 0.109 -6.937 1.00 84.25 180 SER A C 1
ATOM 1408 O O . SER A 1 180 ? 12.358 0.103 -5.811 1.00 84.25 180 SER A O 1
ATOM 1410 N N . THR A 1 181 ? 12.663 -0.887 -7.801 1.00 79.50 181 THR A N 1
ATOM 1411 C CA . THR A 1 181 ? 11.845 -2.066 -7.510 1.00 79.50 181 THR A CA 1
ATOM 1412 C C . THR A 1 181 ? 12.609 -3.341 -7.803 1.00 79.50 181 THR A C 1
ATOM 1414 O O . THR A 1 181 ? 13.210 -3.498 -8.865 1.00 79.50 181 THR A O 1
ATOM 1417 N N . GLN A 1 182 ? 12.549 -4.291 -6.874 1.00 80.94 182 GLN A N 1
ATOM 1418 C CA . GLN A 1 182 ? 13.175 -5.602 -7.015 1.00 80.94 182 GLN A CA 1
ATOM 1419 C C . GLN A 1 182 ? 12.205 -6.710 -6.615 1.00 80.94 182 GLN A C 1
ATOM 1421 O O . GLN A 1 182 ? 11.416 -6.557 -5.688 1.00 80.94 182 GLN A O 1
ATOM 1426 N N . ALA A 1 183 ? 12.270 -7.859 -7.285 1.00 70.19 183 ALA A N 1
ATOM 1427 C CA . ALA A 1 183 ? 11.485 -9.026 -6.894 1.00 70.19 183 ALA A CA 1
ATOM 1428 C C . ALA A 1 183 ? 12.018 -9.631 -5.580 1.00 70.19 183 ALA A C 1
ATOM 1430 O O . ALA A 1 183 ? 13.224 -9.789 -5.407 1.00 70.19 183 ALA A O 1
ATOM 1431 N N . SER A 1 184 ? 11.125 -10.023 -4.666 1.00 61.81 184 SER A N 1
ATOM 1432 C CA . SER A 1 184 ? 11.511 -10.466 -3.312 1.00 61.81 184 SER A CA 1
ATOM 1433 C C . SER A 1 184 ? 12.099 -11.888 -3.230 1.00 61.81 184 SER A C 1
ATOM 1435 O O . SER A 1 184 ? 12.651 -12.257 -2.198 1.00 61.81 184 SER A O 1
ATOM 1437 N N . GLU A 1 185 ? 12.017 -12.704 -4.289 1.00 58.38 185 GLU A N 1
ATOM 1438 C CA . GLU A 1 185 ? 12.659 -14.027 -4.343 1.00 58.38 185 GLU A CA 1
ATOM 1439 C C . GLU A 1 185 ? 13.478 -14.218 -5.633 1.00 58.38 185 GLU A C 1
ATOM 1441 O O . GLU A 1 185 ? 12.975 -14.067 -6.751 1.00 58.38 185 GLU A O 1
ATOM 1446 N N . GLY A 1 186 ? 14.738 -14.635 -5.460 1.00 45.19 186 GLY A N 1
ATOM 1447 C CA . GLY A 1 186 ? 15.740 -14.826 -6.517 1.00 45.19 186 GLY A CA 1
ATOM 1448 C C . GLY A 1 186 ? 15.465 -15.848 -7.641 1.00 45.19 186 GLY A C 1
ATOM 1449 O O . GLY A 1 186 ? 16.114 -15.722 -8.673 1.00 45.19 186 GLY A O 1
ATOM 1450 N N . PRO A 1 187 ? 14.528 -16.824 -7.575 1.00 41.25 187 PRO A N 1
ATOM 1451 C CA . PRO A 1 187 ? 14.194 -17.641 -8.750 1.00 41.25 187 PRO A CA 1
ATOM 1452 C C . PRO A 1 187 ? 13.413 -16.876 -9.836 1.00 41.25 187 PRO A C 1
ATOM 1454 O O . PRO A 1 187 ? 13.204 -17.417 -10.916 1.00 41.25 187 PRO A O 1
ATOM 1457 N N . SER A 1 188 ? 13.000 -15.627 -9.575 1.00 47.41 188 SER A N 1
ATOM 1458 C CA . SER A 1 188 ? 12.313 -14.739 -10.535 1.00 47.41 188 SER A CA 1
ATOM 1459 C C . SER A 1 188 ? 13.180 -14.271 -11.715 1.00 47.41 188 SER A C 1
ATOM 1461 O O . SER A 1 188 ? 12.670 -13.664 -12.656 1.00 47.41 188 SER A O 1
ATOM 1463 N N . LEU A 1 189 ? 14.476 -14.603 -11.701 1.00 43.69 189 LEU A N 1
ATOM 1464 C CA . LEU A 1 189 ? 15.461 -14.208 -12.711 1.00 43.69 189 LEU A CA 1
ATOM 1465 C C . LEU A 1 189 ? 15.216 -14.817 -14.106 1.00 43.69 189 LEU A C 1
ATOM 1467 O O . LEU A 1 189 ? 15.774 -14.323 -15.078 1.00 43.69 189 LEU A O 1
ATOM 1471 N N . ASN A 1 190 ? 14.361 -15.841 -14.232 1.00 44.41 190 ASN A N 1
ATOM 1472 C CA . ASN A 1 190 ? 13.970 -16.422 -15.519 1.00 44.41 190 ASN A CA 1
ATOM 1473 C C . ASN A 1 190 ? 12.447 -16.357 -15.703 1.00 44.41 190 ASN A C 1
ATOM 1475 O O . ASN A 1 190 ? 11.723 -17.253 -15.273 1.00 44.41 190 ASN A O 1
ATOM 1479 N N . GLY A 1 191 ? 11.969 -15.298 -16.365 1.00 48.69 191 GLY A N 1
ATOM 1480 C CA . GLY A 1 191 ? 10.577 -15.182 -16.827 1.00 48.69 191 GLY A CA 1
ATOM 1481 C C . GLY A 1 191 ? 9.731 -14.073 -16.192 1.00 48.69 191 GLY A C 1
ATOM 1482 O O . GLY A 1 191 ? 8.533 -14.032 -16.450 1.00 48.69 191 GLY A O 1
ATOM 1483 N N . GLY A 1 192 ? 10.310 -13.184 -15.374 1.00 47.75 192 GLY A N 1
ATOM 1484 C CA . GLY A 1 192 ? 9.635 -11.956 -14.922 1.00 47.75 192 GLY A CA 1
ATOM 1485 C C . GLY A 1 192 ? 8.530 -12.151 -13.876 1.00 47.75 192 GLY A C 1
ATOM 1486 O O . GLY A 1 192 ? 7.746 -11.231 -13.660 1.00 47.75 192 GLY A O 1
ATOM 1487 N N . LEU A 1 193 ? 8.453 -13.325 -13.236 1.00 49.56 193 LEU A N 1
ATOM 1488 C CA . LEU A 1 193 ? 7.491 -13.661 -12.177 1.00 49.56 193 LEU A CA 1
ATOM 1489 C C . LEU A 1 193 ? 8.175 -13.661 -10.803 1.00 49.56 193 LEU A C 1
ATOM 1491 O O . LEU A 1 193 ? 9.007 -14.524 -10.521 1.00 49.56 193 LEU A O 1
ATOM 1495 N N . GLY A 1 194 ? 7.793 -12.729 -9.928 1.00 56.56 194 GLY A N 1
ATOM 1496 C CA . GLY A 1 194 ? 8.217 -12.684 -8.522 1.00 56.56 194 GLY A CA 1
ATOM 1497 C C . GLY A 1 194 ? 7.108 -13.137 -7.566 1.00 56.56 194 GLY A C 1
ATOM 1498 O O . GLY A 1 194 ? 5.930 -12.974 -7.864 1.00 56.56 194 GLY A O 1
ATOM 1499 N N . LYS A 1 195 ? 7.463 -13.672 -6.387 1.00 63.00 195 LYS A N 1
ATOM 1500 C CA . LYS A 1 195 ? 6.494 -13.956 -5.300 1.00 63.00 195 LYS A CA 1
ATOM 1501 C C . LYS A 1 195 ? 6.156 -12.724 -4.436 1.00 63.00 195 LYS A C 1
ATOM 1503 O O . LYS A 1 195 ? 5.642 -12.840 -3.327 1.00 63.00 195 LYS A O 1
ATOM 1508 N N . GLY A 1 196 ? 6.517 -11.541 -4.921 1.00 73.06 196 GLY A N 1
ATOM 1509 C CA . GLY A 1 196 ? 6.511 -10.282 -4.187 1.00 73.06 196 GLY A CA 1
ATOM 1510 C C . GLY A 1 196 ? 7.444 -9.274 -4.839 1.00 73.06 196 GLY A C 1
ATOM 1511 O O . GLY A 1 196 ? 8.195 -9.610 -5.764 1.00 73.06 196 GLY A O 1
ATOM 1512 N N . SER A 1 197 ? 7.399 -8.036 -4.372 1.00 81.56 197 SER A N 1
ATOM 1513 C CA . SER A 1 197 ? 8.343 -6.996 -4.776 1.00 81.56 197 SER A CA 1
ATOM 1514 C C . SER A 1 197 ? 8.688 -6.102 -3.598 1.00 81.56 197 SER A C 1
ATOM 1516 O O . SER A 1 197 ? 7.820 -5.773 -2.796 1.00 81.56 197 SER A O 1
ATOM 1518 N N . THR A 1 198 ? 9.947 -5.693 -3.516 1.00 85.94 198 THR A N 1
ATOM 1519 C CA . THR A 1 198 ? 10.405 -4.630 -2.630 1.00 85.94 198 THR A CA 1
ATOM 1520 C C . THR A 1 198 ? 10.591 -3.364 -3.456 1.00 85.94 198 THR A C 1
ATOM 1522 O O . THR A 1 198 ? 11.366 -3.364 -4.410 1.00 85.94 198 THR A O 1
ATOM 1525 N N . VAL A 1 199 ? 9.874 -2.307 -3.093 1.00 90.00 199 VAL A N 1
ATOM 1526 C CA . VAL A 1 199 ? 9.969 -0.965 -3.666 1.00 90.00 199 VAL A CA 1
ATOM 1527 C C . VAL A 1 199 ? 10.771 -0.095 -2.703 1.00 90.00 199 VAL A C 1
ATOM 1529 O O . VAL A 1 199 ? 10.298 0.227 -1.615 1.00 90.00 199 VAL A O 1
ATOM 1532 N N . SER A 1 200 ? 11.983 0.281 -3.093 1.00 90.50 200 SER A N 1
ATOM 1533 C CA . SER A 1 200 ? 12.753 1.328 -2.429 1.00 90.50 200 SER A CA 1
ATOM 1534 C C . SER A 1 200 ? 12.197 2.685 -2.853 1.00 90.50 200 SER A C 1
ATOM 1536 O O . SER A 1 200 ? 12.097 2.968 -4.049 1.00 90.50 200 SER A O 1
ATOM 1538 N N . TYR A 1 201 ? 11.786 3.504 -1.889 1.00 93.00 201 TYR A N 1
ATOM 1539 C CA . TYR A 1 201 ? 11.112 4.772 -2.139 1.00 93.00 201 TYR A CA 1
ATOM 1540 C C . TYR A 1 201 ? 11.697 5.900 -1.296 1.00 93.00 201 TYR A C 1
ATOM 1542 O O . TYR A 1 201 ? 11.759 5.794 -0.070 1.00 93.00 201 TYR A O 1
ATOM 1550 N N . ASP A 1 202 ? 12.048 7.005 -1.948 1.00 92.00 202 ASP A N 1
ATOM 1551 C CA . ASP A 1 202 ? 12.355 8.274 -1.298 1.00 92.00 202 ASP A CA 1
ATOM 1552 C C . ASP A 1 202 ? 11.175 9.260 -1.469 1.00 92.00 202 ASP A C 1
ATOM 1554 O O . ASP A 1 202 ? 10.965 9.789 -2.570 1.00 92.00 202 ASP A O 1
ATOM 1558 N N . PRO A 1 203 ? 10.402 9.548 -0.400 1.00 90.75 203 PRO A N 1
ATOM 1559 C CA . PRO A 1 203 ? 9.297 10.504 -0.445 1.00 90.75 203 PRO A CA 1
ATOM 1560 C C . PRO A 1 203 ? 9.754 11.961 -0.585 1.00 90.75 203 PRO A C 1
ATOM 1562 O O . PRO A 1 203 ? 8.938 12.834 -0.881 1.00 90.75 203 PRO A O 1
ATOM 1565 N N . GLU A 1 204 ? 11.040 12.248 -0.387 1.00 89.62 204 GLU A N 1
ATOM 1566 C CA . GLU A 1 204 ? 11.617 13.581 -0.566 1.00 89.62 204 GLU A CA 1
ATOM 1567 C C . GLU A 1 204 ? 12.223 13.771 -1.964 1.00 89.62 204 GLU A C 1
ATOM 1569 O O . GLU A 1 204 ? 12.579 14.895 -2.340 1.00 89.62 204 GLU A O 1
ATOM 1574 N N . SER A 1 205 ? 12.294 12.706 -2.772 1.00 88.81 205 SER A N 1
ATOM 1575 C CA . SER A 1 205 ? 12.854 12.759 -4.118 1.00 88.81 205 SER A CA 1
ATOM 1576 C C . SER A 1 205 ? 11.982 13.595 -5.052 1.00 88.81 205 SER A C 1
ATOM 1578 O O . SER A 1 205 ? 10.864 13.230 -5.427 1.00 88.81 205 SER A O 1
ATOM 1580 N N . LYS A 1 206 ? 12.533 14.736 -5.475 1.00 88.19 206 LYS A N 1
ATOM 1581 C CA . LYS A 1 206 ? 11.890 15.682 -6.404 1.00 88.19 206 LYS A CA 1
ATOM 1582 C C . LYS A 1 206 ? 12.414 15.572 -7.829 1.00 88.19 206 LYS A C 1
ATOM 1584 O O . LYS A 1 206 ? 12.112 16.430 -8.657 1.00 88.19 206 LYS A O 1
ATOM 1589 N N . VAL A 1 207 ? 13.227 14.557 -8.114 1.00 87.12 207 VAL A N 1
ATOM 1590 C CA . VAL A 1 207 ? 13.932 14.414 -9.390 1.00 87.12 207 VAL A CA 1
ATOM 1591 C C . VAL A 1 207 ? 13.666 13.058 -10.040 1.00 87.12 207 VAL A C 1
ATOM 1593 O O . VAL A 1 207 ? 13.505 12.034 -9.382 1.00 87.12 207 VAL A O 1
ATOM 1596 N N . GLY A 1 208 ? 13.598 13.048 -11.366 1.00 86.62 208 GLY A N 1
ATOM 1597 C CA . GLY A 1 208 ? 13.415 11.850 -12.179 1.00 86.62 208 GLY A CA 1
ATOM 1598 C C . GLY A 1 208 ? 14.038 11.991 -13.563 1.00 86.62 208 GLY A C 1
ATOM 1599 O O . GLY A 1 208 ? 14.945 12.805 -13.772 1.00 86.62 208 GLY A O 1
ATOM 1600 N N . GLY A 1 209 ? 13.550 11.183 -14.505 1.00 86.25 209 GLY A N 1
ATOM 1601 C CA . GLY A 1 209 ? 13.828 11.389 -15.926 1.00 86.25 209 GLY A CA 1
ATOM 1602 C C . GLY A 1 209 ? 13.158 12.653 -16.461 1.00 86.25 209 GLY A C 1
ATOM 1603 O O . GLY A 1 209 ? 12.245 13.187 -15.823 1.00 86.25 209 GLY A O 1
ATOM 1604 N N . LYS A 1 210 ? 13.634 13.143 -17.610 1.00 90.69 210 LYS A N 1
ATOM 1605 C CA . LYS A 1 210 ? 13.129 14.383 -18.202 1.00 90.69 210 LYS A CA 1
ATOM 1606 C C . LYS A 1 210 ? 11.703 14.205 -18.713 1.00 90.69 210 LYS A C 1
ATOM 1608 O O . LYS A 1 210 ? 11.404 13.258 -19.432 1.00 90.69 210 LYS A O 1
ATOM 1613 N N . ASP A 1 211 ? 10.823 15.129 -18.362 1.00 91.00 211 ASP A N 1
ATOM 1614 C CA . ASP A 1 211 ? 9.501 15.223 -18.970 1.00 91.00 211 ASP A CA 1
ATOM 1615 C C . ASP A 1 211 ? 9.555 15.848 -20.380 1.00 91.00 211 ASP A C 1
ATOM 1617 O O . ASP A 1 211 ? 10.620 16.191 -20.894 1.00 91.00 211 ASP A O 1
ATOM 1621 N N . ALA A 1 212 ? 8.395 16.014 -21.017 1.00 89.50 212 ALA A N 1
ATOM 1622 C CA . ALA A 1 212 ? 8.259 16.610 -22.346 1.00 89.50 212 ALA A CA 1
ATOM 1623 C C . ALA A 1 212 ? 8.774 18.062 -22.438 1.00 89.50 212 ALA A C 1
ATOM 1625 O O . ALA A 1 212 ? 9.016 18.548 -23.539 1.00 89.50 212 ALA A O 1
ATOM 1626 N N . ASN A 1 213 ? 8.965 18.741 -21.304 1.00 91.31 213 ASN A N 1
ATOM 1627 C CA . ASN A 1 213 ? 9.539 20.084 -21.230 1.00 91.31 213 ASN A CA 1
ATOM 1628 C C . ASN A 1 213 ? 11.048 20.053 -20.922 1.00 91.31 213 ASN A C 1
ATOM 1630 O O . ASN A 1 213 ? 11.656 21.102 -20.710 1.00 91.31 213 ASN A O 1
ATOM 1634 N N . GLY A 1 214 ? 11.659 18.867 -20.845 1.00 88.50 214 GLY A N 1
ATOM 1635 C CA . GLY A 1 214 ? 13.058 18.687 -20.461 1.00 88.50 214 GLY A CA 1
ATOM 1636 C C . GLY A 1 214 ? 13.315 18.826 -18.957 1.00 88.50 214 GLY A C 1
ATOM 1637 O O . GLY A 1 214 ? 14.473 18.790 -18.533 1.00 88.50 214 GLY A O 1
ATOM 1638 N N . SER A 1 215 ? 12.272 18.976 -18.134 1.00 90.75 215 SER A N 1
ATOM 1639 C CA . SER A 1 215 ? 12.406 19.119 -16.685 1.00 90.75 215 SER A CA 1
ATOM 1640 C C . SER A 1 215 ? 12.561 17.755 -16.026 1.00 90.75 215 SER A C 1
ATOM 1642 O O . SER A 1 215 ? 11.789 16.832 -16.270 1.00 90.75 215 SER A O 1
ATOM 1644 N N . ARG A 1 216 ? 13.540 17.635 -15.127 1.00 90.31 216 ARG A N 1
ATOM 1645 C CA . ARG A 1 216 ? 13.680 16.463 -14.247 1.00 90.31 216 ARG A CA 1
ATOM 1646 C C . ARG A 1 216 ? 12.849 16.587 -12.975 1.00 90.31 216 ARG A C 1
ATOM 1648 O O . ARG A 1 216 ? 12.765 15.622 -12.222 1.00 90.31 216 ARG A O 1
ATOM 1655 N N . VAL A 1 217 ? 12.276 17.762 -12.708 1.00 91.94 217 VAL A N 1
ATOM 1656 C CA . VAL A 1 217 ? 11.514 18.015 -11.485 1.00 91.94 217 VAL A CA 1
ATOM 1657 C C . VAL A 1 217 ? 10.179 17.289 -11.562 1.00 91.94 217 VAL A C 1
ATOM 1659 O O . VAL A 1 217 ? 9.411 17.484 -12.502 1.00 91.94 217 VAL A O 1
ATOM 1662 N N . ARG A 1 218 ? 9.886 16.471 -10.554 1.00 91.75 218 ARG A N 1
ATOM 1663 C CA . ARG A 1 218 ? 8.612 15.760 -10.421 1.00 91.75 218 ARG A CA 1
ATOM 1664 C C . ARG A 1 218 ? 8.202 15.647 -8.952 1.00 91.75 218 ARG A C 1
ATOM 1666 O O . ARG A 1 218 ? 9.072 15.626 -8.085 1.00 91.75 218 ARG A O 1
ATOM 1673 N N . PRO A 1 219 ? 6.904 15.516 -8.651 1.00 94.19 219 PRO A N 1
ATOM 1674 C CA . PRO A 1 219 ? 6.465 15.064 -7.337 1.00 94.19 219 PRO A CA 1
ATOM 1675 C C . PRO A 1 219 ? 6.965 13.645 -7.021 1.00 94.19 219 PRO A C 1
ATOM 1677 O O . PRO A 1 219 ? 7.137 12.819 -7.927 1.00 94.19 219 PRO A O 1
ATOM 1680 N N . ALA A 1 220 ? 7.156 13.341 -5.736 1.00 93.69 220 ALA A N 1
ATOM 1681 C CA . ALA A 1 220 ? 7.672 12.048 -5.288 1.00 93.69 220 ALA A CA 1
ATOM 1682 C C . ALA A 1 220 ? 6.726 10.886 -5.650 1.00 93.69 220 ALA A C 1
ATOM 1684 O O . ALA A 1 220 ? 7.178 9.899 -6.240 1.00 93.69 220 ALA A O 1
ATOM 1685 N N . TYR A 1 221 ? 5.408 11.072 -5.465 1.00 94.88 221 TYR A N 1
ATOM 1686 C CA . TYR A 1 221 ? 4.375 10.086 -5.815 1.00 94.88 221 TYR A CA 1
ATOM 1687 C C . TYR A 1 221 ? 4.391 9.647 -7.288 1.00 94.88 221 TYR A C 1
ATOM 1689 O O . TYR A 1 221 ? 3.974 8.538 -7.603 1.00 94.88 221 TYR A O 1
ATOM 1697 N N . VAL A 1 222 ? 4.899 10.476 -8.209 1.00 95.56 222 VAL A N 1
ATOM 1698 C CA . VAL A 1 222 ? 5.042 10.091 -9.625 1.00 95.56 222 VAL A CA 1
ATOM 1699 C C . VAL A 1 222 ? 6.094 8.992 -9.784 1.00 95.56 222 VAL A C 1
ATOM 1701 O O . VAL A 1 222 ? 5.901 8.049 -10.544 1.00 95.56 222 VAL A O 1
ATOM 1704 N N . GLY A 1 223 ? 7.188 9.072 -9.030 1.00 94.12 223 GLY A N 1
ATOM 1705 C CA . GLY A 1 223 ? 8.202 8.020 -9.007 1.00 94.12 223 GLY A CA 1
ATOM 1706 C C . GLY A 1 223 ? 7.746 6.803 -8.230 1.00 94.12 223 GLY A C 1
ATOM 1707 O O . GLY A 1 223 ? 8.089 5.696 -8.609 1.00 94.12 223 GLY A O 1
ATOM 1708 N N . LEU A 1 224 ? 6.944 6.977 -7.178 1.00 94.62 224 LEU A N 1
ATOM 1709 C CA . LEU A 1 224 ? 6.315 5.827 -6.534 1.00 94.62 224 LEU A CA 1
ATOM 1710 C C . LEU A 1 224 ? 5.398 5.084 -7.517 1.00 94.62 224 LEU A C 1
ATOM 1712 O O . LEU A 1 224 ? 5.462 3.865 -7.603 1.00 94.62 224 LEU A O 1
ATOM 1716 N N . ALA A 1 225 ? 4.597 5.801 -8.311 1.00 95.62 225 ALA A N 1
ATOM 1717 C CA . ALA A 1 225 ? 3.748 5.194 -9.337 1.00 95.62 225 ALA A CA 1
ATOM 1718 C C . ALA A 1 225 ? 4.548 4.424 -10.400 1.00 95.62 225 ALA A C 1
ATOM 1720 O O . ALA A 1 225 ? 4.110 3.363 -10.845 1.00 95.62 225 ALA A O 1
ATOM 1721 N N . HIS A 1 226 ? 5.718 4.942 -10.781 1.00 94.69 226 HIS A N 1
ATOM 1722 C CA . HIS A 1 226 ? 6.655 4.255 -11.668 1.00 94.69 226 HIS A CA 1
ATOM 1723 C C . HIS A 1 226 ? 7.074 2.896 -11.079 1.00 94.69 226 HIS A C 1
ATOM 1725 O O . HIS A 1 226 ? 6.896 1.860 -11.722 1.00 94.69 226 HIS A O 1
ATOM 1731 N N . GLU A 1 227 ? 7.535 2.887 -9.827 1.00 94.44 227 GLU A N 1
ATOM 1732 C CA . GLU A 1 227 ? 7.954 1.668 -9.129 1.00 94.44 227 GLU A CA 1
ATOM 1733 C C . GLU A 1 227 ? 6.810 0.674 -8.896 1.00 94.44 227 GLU A C 1
ATOM 1735 O O . GLU A 1 227 ? 6.953 -0.529 -9.111 1.00 94.44 227 GLU A O 1
ATOM 1740 N N . LEU A 1 228 ? 5.618 1.161 -8.547 1.00 92.56 228 LEU A N 1
ATOM 1741 C CA . LEU A 1 228 ? 4.424 0.318 -8.461 1.00 92.56 228 LEU A CA 1
ATOM 1742 C C . LEU A 1 228 ? 4.064 -0.301 -9.822 1.00 92.56 228 LEU A C 1
ATOM 1744 O O . LEU A 1 228 ? 3.527 -1.409 -9.879 1.00 92.56 228 LEU A O 1
ATOM 1748 N N . GLY A 1 229 ? 4.398 0.371 -10.926 1.00 92.06 229 GLY A N 1
ATOM 1749 C CA . GLY A 1 229 ? 4.296 -0.181 -12.272 1.00 92.06 229 GLY A CA 1
ATOM 1750 C C . GLY A 1 229 ? 5.228 -1.376 -12.499 1.00 92.06 229 GLY A C 1
ATOM 1751 O O . GLY A 1 229 ? 4.772 -2.395 -13.026 1.00 92.06 229 GLY A O 1
ATOM 1752 N N . HIS A 1 230 ? 6.485 -1.298 -12.044 1.00 89.81 230 HIS A N 1
ATOM 1753 C CA . HIS A 1 230 ? 7.412 -2.442 -12.032 1.00 89.81 230 HIS A CA 1
ATOM 1754 C C . HIS A 1 230 ? 6.886 -3.571 -11.147 1.00 89.81 230 HIS A C 1
ATOM 1756 O O . HIS A 1 230 ? 6.797 -4.715 -11.591 1.00 89.81 230 HIS A O 1
ATOM 1762 N N . ALA A 1 231 ? 6.447 -3.253 -9.927 1.00 89.06 231 ALA A N 1
ATOM 1763 C CA . ALA A 1 231 ? 5.875 -4.230 -9.003 1.00 89.06 231 ALA A CA 1
ATOM 1764 C C . ALA A 1 231 ? 4.678 -4.960 -9.633 1.00 89.06 231 ALA A C 1
ATOM 1766 O O . ALA A 1 231 ? 4.575 -6.186 -9.564 1.00 89.06 231 ALA A O 1
ATOM 1767 N N . ARG A 1 232 ? 3.805 -4.229 -10.340 1.00 88.75 232 ARG A N 1
ATOM 1768 C CA . ARG A 1 232 ? 2.665 -4.817 -11.048 1.00 88.75 232 ARG A CA 1
ATOM 1769 C C . ARG A 1 232 ? 3.097 -5.681 -12.225 1.00 88.75 232 ARG A C 1
ATOM 1771 O O . ARG A 1 232 ? 2.476 -6.714 -12.464 1.00 88.75 232 ARG A O 1
ATOM 1778 N N . ALA A 1 233 ? 4.113 -5.270 -12.976 1.00 86.44 233 ALA A N 1
ATOM 1779 C CA . ALA A 1 233 ? 4.635 -6.049 -14.092 1.00 86.44 233 ALA A CA 1
ATOM 1780 C C . ALA A 1 233 ? 5.266 -7.367 -13.612 1.00 86.44 233 ALA A C 1
ATOM 1782 O O . ALA A 1 233 ? 5.000 -8.410 -14.211 1.00 86.44 233 ALA A O 1
ATOM 1783 N N . ILE A 1 234 ? 6.011 -7.341 -12.503 1.00 83.62 234 ILE A N 1
ATOM 1784 C CA . ILE A 1 234 ? 6.560 -8.533 -11.837 1.00 83.62 234 ILE A CA 1
ATOM 1785 C C . ILE A 1 234 ? 5.430 -9.453 -11.358 1.00 83.62 234 ILE A C 1
ATOM 1787 O O . ILE A 1 234 ? 5.475 -10.668 -11.552 1.00 83.62 234 ILE A O 1
ATOM 1791 N N . ASP A 1 235 ? 4.389 -8.870 -10.766 1.00 79.62 235 ASP A N 1
ATOM 1792 C CA . ASP A 1 235 ? 3.245 -9.597 -10.221 1.00 79.62 235 ASP A CA 1
ATOM 1793 C C . ASP A 1 235 ? 2.476 -10.414 -11.278 1.00 79.62 235 ASP A C 1
ATOM 1795 O O . ASP A 1 235 ? 2.011 -11.523 -11.011 1.00 79.62 235 ASP A O 1
ATOM 1799 N N . ILE A 1 236 ? 2.378 -9.892 -12.505 1.00 81.75 236 ILE A N 1
ATOM 1800 C CA . ILE A 1 236 ? 1.676 -10.547 -13.622 1.00 81.75 236 ILE A CA 1
ATOM 1801 C C . ILE A 1 236 ? 2.597 -11.261 -14.613 1.00 81.75 236 ILE A C 1
ATOM 1803 O O . ILE A 1 236 ? 2.117 -11.705 -15.658 1.00 81.75 236 ILE A O 1
ATOM 1807 N N . GLY A 1 237 ? 3.899 -11.353 -14.331 1.00 78.00 237 GLY A N 1
ATOM 1808 C CA . GLY A 1 237 ? 4.848 -12.045 -15.208 1.00 78.00 237 GLY A CA 1
ATOM 1809 C C . GLY A 1 237 ? 5.131 -11.325 -16.523 1.00 78.00 237 GLY A C 1
ATOM 1810 O O . GLY A 1 237 ? 5.362 -11.969 -17.542 1.00 78.00 237 GLY A O 1
ATOM 1811 N N . ARG A 1 238 ? 5.041 -9.993 -16.534 1.00 82.69 238 ARG A N 1
ATOM 1812 C CA . ARG A 1 238 ? 5.310 -9.145 -17.708 1.00 82.69 238 ARG A CA 1
ATOM 1813 C C . ARG A 1 238 ? 6.584 -8.320 -17.587 1.00 82.69 238 ARG A C 1
ATOM 1815 O O . ARG A 1 238 ? 6.900 -7.588 -18.524 1.00 82.69 238 ARG A O 1
ATOM 1822 N N . GLN A 1 239 ? 7.298 -8.413 -16.466 1.00 84.50 239 GLN A N 1
ATOM 1823 C CA . GLN A 1 239 ? 8.549 -7.684 -16.310 1.00 84.50 239 GLN A CA 1
ATOM 1824 C C . GLN A 1 239 ? 9.594 -8.199 -17.300 1.00 84.50 239 GLN A C 1
ATOM 1826 O O . GLN A 1 239 ? 9.862 -9.399 -17.368 1.00 84.50 239 GLN A O 1
ATOM 1831 N N . SER A 1 240 ? 10.195 -7.273 -18.045 1.00 80.81 240 SER A N 1
ATOM 1832 C CA . SER A 1 240 ? 11.381 -7.530 -18.858 1.00 80.81 240 SER A CA 1
ATOM 1833 C C . SER A 1 240 ? 12.620 -6.989 -18.148 1.00 80.81 240 SER A C 1
ATOM 1835 O O . SER A 1 240 ? 12.544 -6.009 -17.410 1.00 80.81 240 SER A O 1
ATOM 1837 N N . TYR A 1 241 ? 13.766 -7.609 -18.405 1.00 78.50 241 TYR A N 1
ATOM 1838 C CA . TYR A 1 241 ? 15.083 -7.109 -17.994 1.00 78.50 241 TYR A CA 1
ATOM 1839 C C . TYR A 1 241 ? 15.903 -6.605 -19.188 1.00 78.50 241 TYR A C 1
ATOM 1841 O O . TYR A 1 241 ? 17.053 -6.201 -19.032 1.00 78.50 241 TYR A O 1
ATOM 1849 N N . ASP A 1 242 ? 15.324 -6.646 -20.390 1.00 82.12 242 ASP A N 1
ATOM 1850 C CA . ASP A 1 242 ? 15.958 -6.130 -21.593 1.00 82.12 242 ASP A CA 1
ATOM 1851 C C . ASP A 1 242 ? 16.011 -4.598 -21.540 1.00 82.12 242 ASP A C 1
ATOM 1853 O O . ASP A 1 242 ? 14.980 -3.921 -21.567 1.00 82.12 242 ASP A O 1
ATOM 1857 N N . MET A 1 243 ? 17.235 -4.073 -21.474 1.00 84.50 243 MET A N 1
ATOM 1858 C CA . MET A 1 243 ? 17.538 -2.640 -21.491 1.00 84.50 243 MET A CA 1
ATOM 1859 C C . MET A 1 243 ? 17.609 -2.072 -22.921 1.00 84.50 243 MET A C 1
ATOM 1861 O O . MET A 1 243 ? 17.899 -0.894 -23.120 1.00 84.50 243 MET A O 1
ATOM 1865 N N . GLY A 1 244 ? 17.341 -2.885 -23.943 1.00 84.44 244 GLY A N 1
ATOM 1866 C CA . GLY A 1 244 ? 17.373 -2.474 -25.337 1.00 84.44 244 GLY A CA 1
ATOM 1867 C C . GLY A 1 244 ? 18.728 -1.897 -25.758 1.00 84.44 244 GLY A C 1
ATOM 1868 O O . GLY A 1 244 ? 19.779 -2.188 -25.190 1.00 84.44 244 GLY A O 1
ATOM 1869 N N . SER A 1 245 ? 18.711 -1.054 -26.792 1.00 81.88 245 SER A N 1
ATOM 1870 C CA . SER A 1 245 ? 19.935 -0.505 -27.387 1.00 81.88 245 SER A CA 1
ATOM 1871 C C . SER A 1 245 ? 20.467 0.767 -26.717 1.00 81.88 245 SER A C 1
ATOM 1873 O O . SER A 1 245 ? 21.422 1.343 -27.232 1.00 81.88 245 SER A O 1
ATOM 1875 N N . GLY A 1 246 ? 19.823 1.276 -25.659 1.00 84.06 246 GLY A N 1
ATOM 1876 C CA . GLY A 1 246 ? 20.255 2.518 -25.000 1.00 84.06 246 GLY A CA 1
ATOM 1877 C C . GLY A 1 246 ? 20.154 3.786 -25.855 1.00 84.06 246 GLY A C 1
ATOM 1878 O O . GLY A 1 246 ? 20.822 4.775 -25.565 1.00 84.06 246 GLY A O 1
ATOM 1879 N N . LYS A 1 247 ? 19.389 3.759 -26.954 1.00 86.38 247 LYS A N 1
ATOM 1880 C CA . LYS A 1 247 ? 19.357 4.870 -27.914 1.00 86.38 247 LYS A CA 1
ATOM 1881 C C . LYS A 1 247 ? 18.531 6.032 -27.351 1.00 86.38 247 LYS A C 1
ATOM 1883 O O . LYS A 1 247 ? 17.430 5.771 -26.861 1.00 86.38 247 LYS A O 1
ATOM 1888 N N . PRO A 1 248 ? 18.997 7.286 -27.472 1.00 85.38 248 PRO A N 1
ATOM 1889 C CA . PRO A 1 248 ? 18.193 8.454 -27.125 1.00 85.38 248 PRO A CA 1
ATOM 1890 C C . PRO A 1 248 ? 16.811 8.435 -27.789 1.00 85.38 248 PRO A C 1
ATOM 1892 O O . PRO A 1 248 ? 16.659 7.913 -28.899 1.00 85.38 248 PRO A O 1
ATOM 1895 N N . GLY A 1 249 ? 15.800 8.920 -27.072 1.00 83.44 249 GLY A N 1
ATOM 1896 C CA . GLY A 1 249 ? 14.410 8.930 -27.526 1.00 83.44 249 GLY A CA 1
ATOM 1897 C C . GLY A 1 249 ? 13.702 7.572 -27.444 1.00 83.44 249 GLY A C 1
ATOM 1898 O O . GLY A 1 249 ? 12.546 7.462 -27.846 1.00 83.44 249 GLY A O 1
ATOM 1899 N N . THR A 1 250 ? 14.354 6.526 -26.919 1.00 86.50 250 THR A N 1
ATOM 1900 C CA . THR A 1 250 ? 13.751 5.189 -26.782 1.00 86.50 250 THR A CA 1
ATOM 1901 C C . THR A 1 250 ? 13.431 4.829 -25.332 1.00 86.50 250 THR A C 1
ATOM 1903 O O . THR A 1 250 ? 14.001 5.375 -24.384 1.00 86.50 250 THR A O 1
ATOM 1906 N N . THR A 1 251 ? 12.499 3.892 -25.162 1.00 87.69 251 THR A N 1
ATOM 1907 C CA . THR A 1 251 ? 12.145 3.297 -23.869 1.00 87.69 251 THR A CA 1
ATOM 1908 C C . THR A 1 251 ? 12.471 1.808 -23.924 1.00 87.69 251 THR A C 1
ATOM 1910 O O . THR A 1 251 ? 11.959 1.124 -24.816 1.00 87.69 251 THR A O 1
ATOM 1913 N N . PRO A 1 252 ? 13.331 1.292 -23.030 1.00 88.19 252 PRO A N 1
ATOM 1914 C CA . PRO A 1 252 ? 13.676 -0.119 -23.025 1.00 88.19 252 PRO A CA 1
ATOM 1915 C C . PRO A 1 252 ? 12.469 -0.968 -22.607 1.00 88.19 252 PRO A C 1
ATOM 1917 O O . PRO A 1 252 ? 11.640 -0.492 -21.827 1.00 88.19 252 PRO A O 1
ATOM 1920 N N . PRO A 1 253 ? 12.356 -2.226 -23.073 1.00 84.81 253 PRO A N 1
ATOM 1921 C CA . PRO A 1 253 ? 11.275 -3.125 -22.674 1.00 84.81 253 PRO A CA 1
ATOM 1922 C C . PRO A 1 253 ? 11.078 -3.255 -21.159 1.00 84.81 253 PRO A C 1
ATOM 1924 O O . PRO A 1 253 ? 9.939 -3.416 -20.717 1.00 84.81 253 PRO A O 1
ATOM 1927 N N . SER A 1 254 ? 12.159 -3.162 -20.378 1.00 80.44 254 SER A N 1
ATOM 1928 C CA . SER A 1 254 ? 12.113 -3.143 -18.911 1.00 80.44 254 SER A CA 1
ATOM 1929 C C . SER A 1 254 ? 11.297 -1.984 -18.332 1.00 80.44 254 SER A C 1
ATOM 1931 O O . SER A 1 254 ? 10.681 -2.153 -17.288 1.00 80.44 254 SER A O 1
ATOM 1933 N N . GLU A 1 255 ? 11.216 -0.846 -19.025 1.00 89.44 255 GLU A N 1
ATOM 1934 C CA . GLU A 1 255 ? 10.638 0.409 -18.519 1.00 89.44 255 GLU A CA 1
ATOM 1935 C C . GLU A 1 255 ? 9.290 0.773 -19.155 1.00 89.44 255 GLU A C 1
ATOM 1937 O O . GLU A 1 255 ? 8.652 1.753 -18.777 1.00 89.44 255 GLU A O 1
ATOM 1942 N N . ILE A 1 256 ? 8.816 0.002 -20.140 1.00 86.50 256 ILE A N 1
ATOM 1943 C CA . ILE A 1 256 ? 7.576 0.330 -20.865 1.00 86.50 256 ILE A CA 1
ATOM 1944 C C . ILE A 1 256 ? 6.370 0.358 -19.917 1.00 86.50 256 ILE A C 1
ATOM 1946 O O . ILE A 1 256 ? 5.549 1.274 -19.981 1.00 86.50 256 ILE A O 1
ATOM 1950 N N . HIS A 1 257 ? 6.246 -0.637 -19.035 1.00 86.94 257 HIS A N 1
ATOM 1951 C CA . HIS A 1 257 ? 5.098 -0.748 -18.133 1.00 86.94 257 HIS A CA 1
ATOM 1952 C C . HIS A 1 257 ? 5.153 0.282 -17.000 1.00 86.94 257 HIS A C 1
ATOM 1954 O O . HIS A 1 257 ? 4.131 0.895 -16.684 1.00 86.94 257 HIS A O 1
ATOM 1960 N N . SER A 1 258 ? 6.324 0.491 -16.400 1.00 90.31 258 SER A N 1
ATOM 1961 C CA . SER A 1 258 ? 6.533 1.475 -15.335 1.00 90.31 258 SER A CA 1
ATOM 1962 C C . SER A 1 258 ? 6.304 2.898 -15.843 1.00 90.31 258 SER A C 1
ATOM 1964 O O . SER A 1 258 ? 5.492 3.626 -15.271 1.00 90.31 258 SER A O 1
ATOM 1966 N N . MET A 1 259 ? 6.889 3.264 -16.989 1.00 92.31 259 MET A N 1
ATOM 1967 C CA . MET A 1 259 ? 6.676 4.575 -17.605 1.00 92.31 259 MET A CA 1
ATOM 1968 C C . MET A 1 259 ? 5.233 4.798 -18.058 1.00 92.31 259 MET A C 1
ATOM 1970 O O . MET A 1 259 ? 4.741 5.923 -17.980 1.00 92.31 259 MET A O 1
ATOM 1974 N N . ALA A 1 260 ? 4.530 3.760 -18.521 1.00 91.06 260 ALA A N 1
ATOM 1975 C CA . ALA A 1 260 ? 3.113 3.885 -18.855 1.00 91.06 260 ALA A CA 1
ATOM 1976 C C . ALA A 1 260 ? 2.268 4.226 -17.615 1.00 91.06 260 ALA A C 1
ATOM 1978 O O . ALA A 1 260 ? 1.417 5.112 -17.688 1.00 91.06 260 ALA A O 1
ATOM 1979 N N . ASN A 1 261 ? 2.526 3.578 -16.473 1.00 92.44 261 ASN A N 1
ATOM 1980 C CA . ASN A 1 261 ? 1.848 3.892 -15.210 1.00 92.44 261 ASN A CA 1
ATOM 1981 C C . ASN A 1 261 ? 2.242 5.277 -14.674 1.00 92.44 261 ASN A C 1
ATOM 1983 O O . ASN A 1 261 ? 1.378 6.031 -14.231 1.00 92.44 261 ASN A O 1
ATOM 1987 N N . GLU A 1 262 ? 3.521 5.646 -14.774 1.00 94.19 262 GLU A N 1
ATOM 1988 C CA . GLU A 1 262 ? 4.006 6.988 -14.444 1.00 94.19 262 GLU A CA 1
ATOM 1989 C C . GLU A 1 262 ? 3.266 8.058 -15.263 1.00 94.19 262 GLU A C 1
ATOM 1991 O O . GLU A 1 262 ? 2.717 9.009 -14.706 1.00 94.19 262 GLU A O 1
ATOM 1996 N N . ASN A 1 263 ? 3.208 7.893 -16.588 1.00 95.00 263 ASN A N 1
ATOM 1997 C CA . ASN A 1 263 ? 2.554 8.839 -17.489 1.00 95.00 263 ASN A CA 1
ATOM 1998 C C . ASN A 1 263 ? 1.040 8.884 -17.307 1.00 95.00 263 ASN A C 1
ATOM 2000 O O . ASN A 1 263 ? 0.465 9.964 -17.408 1.00 95.00 263 ASN A O 1
ATOM 2004 N N . MET A 1 264 ? 0.409 7.753 -16.991 1.00 96.12 264 MET A N 1
ATOM 2005 C CA . MET A 1 264 ? -0.997 7.708 -16.597 1.00 96.12 264 MET A CA 1
ATOM 2006 C C . MET A 1 264 ? -1.238 8.603 -15.374 1.00 96.12 264 MET A C 1
ATOM 2008 O O . MET A 1 264 ? -2.075 9.499 -15.434 1.00 96.12 264 MET A O 1
ATOM 2012 N N . VAL A 1 265 ? -0.457 8.442 -14.299 1.00 95.62 265 VAL A N 1
ATOM 2013 C CA . VAL A 1 265 ? -0.590 9.274 -13.089 1.00 95.62 265 VAL A CA 1
ATOM 2014 C C . VAL A 1 265 ? -0.270 10.743 -13.374 1.00 95.62 265 VAL A C 1
ATOM 2016 O O . VAL A 1 265 ? -0.971 11.629 -12.889 1.00 95.62 265 VAL A O 1
ATOM 2019 N N . ARG A 1 266 ? 0.747 11.029 -14.198 1.00 95.69 266 ARG A N 1
ATOM 2020 C CA . ARG A 1 266 ? 1.057 12.399 -14.636 1.00 95.69 266 ARG A CA 1
ATOM 2021 C C . ARG A 1 266 ? -0.134 13.038 -15.349 1.00 95.69 266 ARG A C 1
ATOM 2023 O O . ARG A 1 266 ? -0.529 14.137 -14.974 1.00 95.69 266 ARG A O 1
ATOM 2030 N N . GLN A 1 267 ? -0.735 12.350 -16.319 1.00 95.75 267 GLN A N 1
ATOM 2031 C CA . GLN A 1 267 ? -1.898 12.846 -17.062 1.00 95.75 267 GLN A CA 1
ATOM 2032 C C . GLN A 1 267 ? -3.097 13.104 -16.146 1.00 95.75 267 GLN A C 1
ATOM 2034 O O . GLN A 1 267 ? -3.706 14.167 -16.229 1.00 95.75 267 GLN A O 1
ATOM 2039 N N . GLU A 1 268 ? -3.397 12.179 -15.232 1.00 94.81 268 GLU A N 1
ATOM 2040 C CA . GLU A 1 268 ? -4.502 12.319 -14.272 1.00 94.81 268 GLU A CA 1
ATOM 2041 C C . GLU A 1 268 ? -4.323 13.504 -13.312 1.00 94.81 268 GLU A C 1
ATOM 2043 O O . GLU A 1 268 ? -5.305 14.029 -12.792 1.00 94.81 268 GLU A O 1
ATOM 2048 N N . GLN A 1 269 ? -3.082 13.955 -13.110 1.00 92.44 269 GLN A N 1
ATOM 2049 C CA . GLN A 1 269 ? -2.726 15.086 -12.250 1.00 92.44 269 GLN A CA 1
ATOM 2050 C C . GLN A 1 269 ? -2.315 16.343 -13.040 1.00 92.44 269 GLN A C 1
ATOM 2052 O O . GLN A 1 269 ? -1.789 17.288 -12.454 1.00 92.44 269 GLN A O 1
ATOM 2057 N N . ASN A 1 270 ? -2.565 16.384 -14.356 1.00 94.56 270 ASN A N 1
ATOM 2058 C CA . ASN A 1 270 ? -2.201 17.492 -15.252 1.00 94.56 270 ASN A CA 1
ATOM 2059 C C . ASN A 1 270 ? -0.700 17.854 -15.236 1.00 94.56 270 ASN A C 1
ATOM 2061 O O . ASN A 1 270 ? -0.325 19.024 -15.326 1.00 94.56 270 ASN A O 1
ATOM 2065 N N . LEU A 1 271 ? 0.169 16.850 -15.124 1.00 94.06 271 LEU A N 1
ATOM 2066 C CA . LEU A 1 271 ? 1.621 16.993 -15.193 1.00 94.06 271 LEU A CA 1
ATOM 2067 C C . LEU A 1 271 ? 2.147 16.643 -16.595 1.00 94.06 271 LEU A C 1
ATOM 2069 O O . LEU A 1 271 ? 1.591 15.759 -17.256 1.00 94.06 271 LEU A O 1
ATOM 2073 N N . PRO A 1 272 ? 3.253 17.264 -17.046 1.00 94.38 272 PRO A N 1
ATOM 2074 C CA . PRO A 1 272 ? 3.913 16.879 -18.288 1.00 94.38 272 PRO A CA 1
ATOM 2075 C C . PRO A 1 272 ? 4.346 15.408 -18.255 1.00 94.38 272 PRO A C 1
ATOM 2077 O O . PRO A 1 272 ? 4.907 14.932 -17.262 1.00 94.38 272 PRO A O 1
ATOM 2080 N N . VAL A 1 273 ? 4.081 14.690 -19.348 1.00 94.50 273 VAL A N 1
ATOM 2081 C CA . VAL A 1 273 ? 4.455 13.278 -19.519 1.00 94.50 273 VAL A CA 1
ATOM 2082 C C . VAL A 1 273 ? 5.938 13.128 -19.839 1.00 94.50 273 VAL A C 1
ATOM 2084 O O . VAL A 1 273 ? 6.547 14.025 -20.414 1.00 94.50 273 VAL A O 1
ATOM 2087 N N . ARG A 1 274 ? 6.513 11.976 -19.503 1.00 91.69 274 ARG A N 1
ATOM 2088 C CA . ARG A 1 274 ? 7.857 11.565 -19.902 1.00 91.69 274 ARG A CA 1
ATOM 2089 C C . ARG A 1 274 ? 7.803 10.861 -21.266 1.00 91.69 274 ARG A C 1
ATOM 2091 O O . ARG A 1 274 ? 7.206 9.785 -21.346 1.00 91.69 274 ARG A O 1
ATOM 2098 N N . PRO A 1 275 ? 8.389 11.430 -22.335 1.00 89.88 275 PRO A N 1
ATOM 2099 C CA . PRO A 1 275 ? 8.261 10.881 -23.686 1.00 89.88 275 PRO A CA 1
ATOM 2100 C C . PRO A 1 275 ? 9.101 9.615 -23.909 1.00 89.88 275 PRO A C 1
ATOM 2102 O O . PRO A 1 275 ? 8.657 8.710 -24.611 1.00 89.88 275 PRO A O 1
ATOM 2105 N N . SER A 1 276 ? 10.283 9.529 -23.295 1.00 87.06 276 SER A N 1
ATOM 2106 C CA . SER A 1 276 ? 11.213 8.404 -23.436 1.00 87.06 276 SER A CA 1
ATOM 2107 C C . SER A 1 276 ? 11.991 8.145 -22.147 1.00 87.06 276 SER A C 1
ATOM 2109 O O . SER A 1 276 ? 12.063 8.993 -21.251 1.00 87.06 276 SER A O 1
ATOM 2111 N N . TYR A 1 277 ? 12.558 6.943 -22.031 1.00 86.00 277 TYR A N 1
ATOM 2112 C CA . TYR A 1 277 ? 13.434 6.619 -20.909 1.00 86.00 277 TYR A CA 1
ATOM 2113 C C . TYR A 1 277 ? 14.833 7.197 -21.111 1.00 86.00 277 TYR A C 1
ATOM 2115 O O . TYR A 1 277 ? 15.358 7.870 -20.224 1.00 86.00 277 TYR A O 1
ATOM 2123 N N . TYR A 1 278 ? 15.424 6.932 -22.277 1.00 84.88 278 TYR A N 1
ATOM 2124 C CA . TYR A 1 278 ? 16.709 7.490 -22.660 1.00 84.88 278 TYR A CA 1
ATOM 2125 C C . TYR A 1 278 ? 16.496 8.918 -23.148 1.00 84.88 278 TYR A C 1
ATOM 2127 O O . TYR A 1 278 ? 15.839 9.148 -24.168 1.00 84.88 278 TYR A O 1
ATOM 2135 N N . ASP A 1 279 ? 17.026 9.865 -22.380 1.00 79.62 279 ASP A N 1
ATOM 2136 C CA . ASP A 1 279 ? 16.953 11.284 -22.697 1.00 79.62 279 ASP A CA 1
ATOM 2137 C C . ASP A 1 279 ? 17.777 11.590 -23.955 1.00 79.62 279 ASP A C 1
ATOM 2139 O O . ASP A 1 279 ? 18.859 11.032 -24.166 1.00 79.62 279 ASP A O 1
ATOM 2143 N N . ASP A 1 280 ? 17.290 12.533 -24.758 1.00 65.88 280 ASP A N 1
ATOM 2144 C CA . ASP A 1 280 ? 18.070 13.132 -25.834 1.00 65.88 280 ASP A CA 1
ATOM 2145 C C . ASP A 1 280 ? 19.243 13.893 -25.204 1.00 65.88 280 ASP A C 1
ATOM 2147 O O . ASP A 1 280 ? 19.069 14.871 -24.468 1.00 65.88 280 ASP A O 1
ATOM 2151 N N . GLY A 1 281 ? 20.447 13.343 -25.380 1.00 56.72 281 GLY A N 1
ATOM 2152 C CA . GLY A 1 281 ? 21.676 13.907 -24.843 1.00 56.72 281 GLY A CA 1
ATOM 2153 C C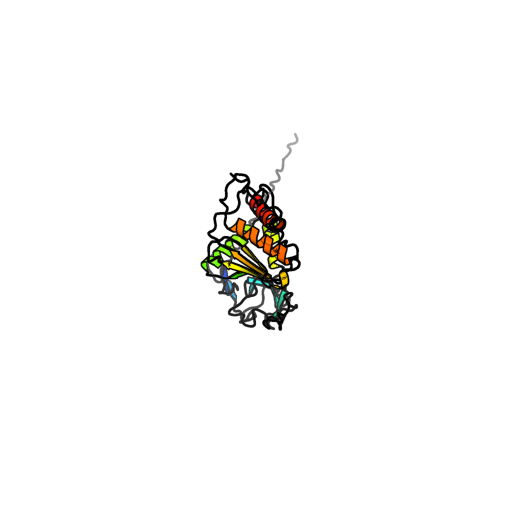 . GLY A 1 281 ? 21.893 15.317 -25.382 1.00 56.72 281 GLY A C 1
ATOM 2154 O O . GLY A 1 281 ? 22.004 15.516 -26.593 1.00 56.72 281 GLY A O 1
ATOM 2155 N N . HIS A 1 282 ? 21.975 16.280 -24.471 1.00 44.22 282 HIS A N 1
ATOM 2156 C CA . HIS A 1 282 ? 22.533 17.604 -24.709 1.00 44.22 282 HIS A CA 1
ATOM 2157 C C . HIS A 1 282 ? 23.587 17.852 -23.642 1.00 44.22 282 HIS A C 1
ATOM 2159 O O . HIS A 1 282 ? 23.253 17.632 -22.452 1.00 44.22 282 HIS A O 1
#

Solvent-accessible surface area (backbone atoms only — not comparable to full-atom values): 15866 Å² total; per-residue (Å²): 138,85,87,82,84,83,83,80,82,82,81,80,82,80,80,83,79,82,85,82,84,62,73,45,80,39,56,52,98,67,44,21,55,35,33,30,24,42,86,87,67,47,75,77,45,69,50,47,64,45,75,52,44,35,65,74,73,59,83,77,57,73,38,74,26,59,59,53,28,35,27,39,45,89,79,64,31,32,44,32,81,74,41,48,29,34,30,87,80,44,31,38,82,51,76,48,78,45,71,61,39,86,88,81,68,45,54,76,64,40,31,63,41,36,88,82,37,51,86,84,34,76,66,93,49,66,35,40,68,39,71,49,70,54,74,68,53,37,54,47,51,51,50,30,54,51,59,40,40,72,28,75,66,31,28,54,52,50,54,52,46,33,69,31,64,32,47,36,38,37,33,64,37,84,78,75,87,55,65,41,61,45,59,68,42,82,80,25,81,73,68,21,44,28,73,21,22,38,30,33,39,40,76,83,42,44,68,58,71,43,23,73,84,66,43,33,71,42,65,27,44,48,51,51,38,23,32,52,22,44,42,49,26,22,65,71,43,66,38,43,86,48,60,67,86,72,47,59,68,35,58,30,65,45,44,50,56,13,51,50,39,21,32,49,45,23,54,66,66,78,41,75,42,58,82,35,66,32,62,74,87,125